Protein 4Q3N (pdb70)

CATH classification: 3.40.50.720 (+1 more: 3.90.110.10)

Secondary structure (DSSP, 8-state):
----EEEEE--SHHHHHHHHHHHHHT--SEEEEE-SSHHHHHHHHHHHHTTGGGSSS--EEEE--GGGGTT-SEEEE----PPPTT--HHHHHHHHHHHHHHHHHHHHHTT--SEEEE-SSSHHHHHHHHHHHHT--GGGEEE-TTHHHHHHHHHHHHHHHTS-GGGEE--EEB-SSTT-EE-GGG-EETTEEHHHHHHH-TT--HHHHHHHHHHHHHHHHHHHHHHSS--HHHHHHHHHHHHHHHTT--EEEEEEEE-TTSSSS-SS-EEEEEEEEETTEEEEE------HHHHHHHHHHHHHHHHHHHHTT-

Nearest PDB structures (foldseek):
  4q3n-assembly1_A  TM=1.003E+00  e=1.554E-68  unidentified
  3wsw-assembly1_D  TM=9.799E-01  e=8.993E-43  Enterococcus mundtii
  4lmr-assembly1_A  TM=9.742E-01  e=2.201E-42  Bacillus cereus ATCC 14579
  3pqf-assembly1_A  TM=9.674E-01  e=7.708E-42  Bacillus subtilis
  1ldn-assembly2_E  TM=9.587E-01  e=1.319E-41  Geobacillus stearothermophilus

Foldseek 3Di:
DFAFEEEEEACDQQSLLLVLVCQQVVLGAEYEYEYPPQVVSQVSQVVSVVCNVVHDDHHHYGYDFLLVLQRGQEYEYADADDDDVPDDPLRRLLRRLVVLLVSLVSNVVNNHDHAYEYAYPVFFLNQLSSVVSNVHDQLRTWYLFCLLLQLLLLVLVCVQVVADSVQKAWTWWFGPAQLIDTQQVPTARNPHRVVVVQVPDPSDHPVVRVVSRVCSRCVQVVVCVPPVGDHNSVSVSVSVLSNQQNVQPQDWGFTFGQQQPLQVADRGTTITFIFGHGNRGTPGTDRDDGDPVVSVSNNVRSVVSVVSCVSSVD

Solvent-accessible surface area: 15048 Å² total; per-residue (Å²): 217,148,63,34,20,0,0,0,6,11,1,41,139,44,0,18,16,0,0,135,19,0,7,86,98,14,19,0,69,64,1,5,0,7,36,181,72,83,195,84,0,68,32,38,6,114,106,9,54,141,34,34,98,191,30,97,93,149,13,53,15,101,16,7,67,62,147,14,0,138,89,5,13,0,0,0,0,25,20,43,48,134,97,129,183,77,21,81,196,66,100,32,25,93,55,5,5,100,49,0,71,74,10,0,96,54,0,49,93,21,48,5,107,5,3,0,0,0,11,8,89,44,1,3,0,0,0,2,0,0,35,87,26,9,73,23,110,49,26,59,0,0,0,2,2,0,12,16,5,7,52,29,0,64,120,25,0,7,97,59,4,142,63,71,39,182,70,1,77,3,47,0,0,0,28,47,33,111,16,7,1,7,0,52,59,50,6,41,18,34,100,83,72,9,62,65,5,34,126,74,51,149,80,2,44,154,128,32,15,96,86,0,40,91,84,3,92,68,17,37,150,63,58,81,67,189,74,188,38,32,32,147,31,18,0,120,13,0,2,75,0,0,15,0,7,33,92,50,63,85,119,79,24,5,0,0,5,6,0,78,44,54,2,109,7,72,68,68,0,1,0,0,0,0,0,13,0,13,79,77,0,20,119,92,20,32,110,24,185,28,71,156,135,5,42,68,52,0,50,76,0,0,83,67,3,33,122,38,1,78,62,8,97,69

Structure (mmCIF, N/CA/C/O backbone):
data_4Q3N
#
_entry.id   4Q3N
#
_cell.length_a   92.818
_cell.length_b   92.818
_cell.length_c   203.804
_cell.angle_alpha   90.00
_cell.angle_beta   90.00
_cell.angle_gamma   90.00
#
_symmetry.space_group_name_H-M   'I 41 2 2'
#
loop_
_entity.id
_entity.type
_entity.pdbx_description
1 polymer MGS-M5
2 non-polymer 'SODIUM ION'
3 non-polymer 'CHLORIDE ION'
4 non-polymer 'ACETATE ION'
5 non-polymer 'TRIETHYLENE GLYCOL'
6 non-polymer GLYCEROL
7 non-polymer 2-AMINO-2-HYDROXYMETHYL-PROPANE-1,3-DIOL
8 water water
#
loop_
_atom_site.group_PDB
_atom_site.id
_atom_site.type_symbol
_atom_site.label_atom_id
_atom_site.label_alt_id
_atom_site.label_comp_id
_atom_site.label_asym_id
_atom_site.label_entity_id
_atom_site.label_seq_id
_atom_site.pdbx_PDB_ins_code
_atom_site.Cartn_x
_atom_site.Cartn_y
_atom_site.Cartn_z
_atom_site.occupancy
_atom_site.B_iso_or_equiv
_atom_site.auth_seq_id
_atom_site.auth_comp_id
_atom_site.auth_asym_id
_atom_site.auth_atom_id
_atom_site.pdbx_PDB_model_num
ATOM 1 N N . MET A 1 1 ? -14.055 27.177 -54.052 1.00 71.16 1 MET A N 1
ATOM 2 C CA . MET A 1 1 ? -14.642 27.960 -52.959 1.00 68.17 1 MET A CA 1
ATOM 3 C C . MET A 1 1 ? -13.577 28.394 -51.964 1.00 62.08 1 MET A C 1
ATOM 4 O O . MET A 1 1 ? -12.592 27.698 -51.720 1.00 61.03 1 MET A O 1
ATOM 9 N N . ARG A 1 2 ? -13.770 29.575 -51.410 1.00 56.74 2 ARG A N 1
ATOM 10 C CA . ARG A 1 2 ? -12.759 30.168 -50.599 1.00 52.29 2 ARG A CA 1
ATOM 11 C C . ARG A 1 2 ? -13.464 30.751 -49.365 1.00 50.32 2 ARG A C 1
ATOM 12 O O . ARG A 1 2 ? -14.679 30.997 -49.356 1.00 51.54 2 ARG A O 1
ATOM 20 N N . ASN A 1 3 ? -12.710 30.882 -48.303 1.00 47.44 3 ASN A N 1
ATOM 21 C CA . ASN A 1 3 ? -13.262 31.366 -47.065 1.00 45.27 3 ASN A CA 1
ATOM 22 C C . ASN A 1 3 ? -12.533 32.664 -46.840 1.00 40.94 3 ASN A C 1
ATOM 23 O O . ASN A 1 3 ? -11.449 32.811 -47.412 1.00 42.20 3 ASN A O 1
ATOM 28 N N . SER A 1 4 ? -13.097 33.642 -46.112 1.00 36.44 4 SER A N 1
ATOM 29 C CA . SER A 1 4 ? -12.241 34.756 -45.668 1.00 30.26 4 SER A CA 1
ATOM 30 C C . SER A 1 4 ? -12.606 35.244 -44.264 1.00 27.81 4 SER A C 1
ATOM 31 O O . SER A 1 4 ? -12.733 36.426 -44.021 1.00 24.74 4 SER A O 1
ATOM 34 N N . LYS A 1 5 ? -12.674 34.298 -43.329 1.00 25.47 5 LYS A N 1
ATOM 35 C CA . LYS A 1 5 ? -13.012 34.617 -41.937 1.00 24.42 5 LYS A CA 1
ATOM 36 C C . LYS A 1 5 ? -12.089 33.943 -40.947 1.00 22.85 5 LYS A C 1
ATOM 37 O O . LYS A 1 5 ? -11.905 32.714 -40.997 1.00 23.78 5 LYS A O 1
ATOM 43 N N . VAL A 1 6 ? -11.547 34.739 -40.040 1.00 23.96 6 VAL A N 1
ATOM 44 C CA . VAL A 1 6 ? -10.680 34.231 -39.001 1.00 23.06 6 VAL A CA 1
ATOM 45 C C . VAL A 1 6 ? -11.291 34.554 -37.643 1.00 24.38 6 VAL A C 1
ATOM 46 O O . VAL A 1 6 ? -11.808 35.654 -37.441 1.00 25.67 6 VAL A O 1
ATOM 50 N N . VAL A 1 7 ? -11.250 33.588 -36.718 1.00 23.79 7 VAL A N 1
ATOM 51 C CA . VAL A 1 7 ? -11.641 33.862 -35.344 1.00 21.81 7 VAL A CA 1
ATOM 52 C C . VAL A 1 7 ? -10.359 33.839 -34.480 1.00 23.54 7 VAL A C 1
ATOM 53 O O . VAL A 1 7 ? -9.511 32.936 -34.630 1.00 25.25 7 VAL A O 1
ATOM 57 N N . VAL A 1 8 ? -10.191 34.855 -33.637 1.00 21.18 8 VAL A N 1
ATOM 58 C CA . VAL A 1 8 ? -9.081 34.916 -32.697 1.00 23.16 8 VAL A CA 1
ATOM 59 C C . VAL A 1 8 ? -9.589 34.599 -31.255 1.00 23.59 8 VAL A C 1
ATOM 60 O O . VAL A 1 8 ? -10.459 35.297 -30.734 1.00 25.15 8 VAL A O 1
ATOM 64 N N . VAL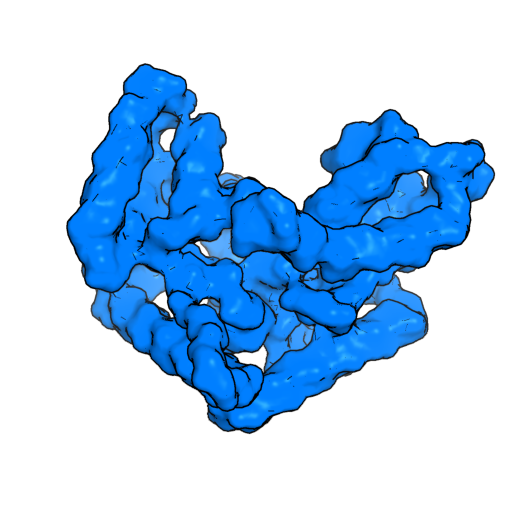 A 1 9 ? -9.071 33.549 -30.625 1.00 22.49 9 VAL A N 1
ATOM 65 C CA . VAL A 1 9 ? -9.531 33.216 -29.262 1.00 22.73 9 VAL A CA 1
ATOM 66 C C . VAL A 1 9 ? -8.445 33.697 -28.284 1.00 25.83 9 VAL A C 1
ATOM 67 O O . VAL A 1 9 ? -7.327 33.167 -28.277 1.00 26.15 9 VAL A O 1
ATOM 71 N N . GLY A 1 10 ? -8.788 34.682 -27.465 1.00 25.40 10 GLY A N 1
ATOM 72 C CA . GLY A 1 10 ? -7.890 35.217 -26.430 1.00 26.97 10 GLY A CA 1
ATOM 73 C C . GLY A 1 10 ? -7.441 36.555 -26.955 1.00 27.86 10 GLY A C 1
ATOM 74 O O . GLY A 1 10 ? -6.762 36.620 -27.982 1.00 27.88 10 GLY A O 1
ATOM 75 N N . THR A 1 11 ? -7.837 37.645 -26.320 1.00 27.63 11 THR A N 1
ATOM 76 C CA . THR A 1 11 ? -7.414 38.926 -26.885 1.00 27.18 11 THR A CA 1
ATOM 77 C C . THR A 1 11 ? -6.310 39.573 -26.000 1.00 26.95 11 THR A C 1
ATOM 78 O O . THR A 1 11 ? -6.411 40.724 -25.632 1.00 29.11 11 THR A O 1
ATOM 82 N N . GLY A 1 12 ? -5.265 38.835 -25.656 1.00 26.57 12 GLY A N 1
ATOM 83 C CA . GLY A 1 12 ? -4.116 39.431 -24.975 1.00 26.74 12 GLY A CA 1
ATOM 84 C C . GLY A 1 12 ? -3.214 40.038 -26.080 1.00 26.12 12 GLY A C 1
ATOM 85 O O . GLY A 1 12 ? -3.636 40.113 -27.227 1.00 26.12 12 GLY A O 1
ATOM 86 N N . PHE A 1 13 ? -1.975 40.434 -25.758 1.00 26.64 13 PHE A N 1
ATOM 87 C CA . PHE A 1 13 ? -1.201 41.125 -26.771 1.00 26.46 13 PHE A CA 1
ATOM 88 C C . PHE A 1 13 ? -0.804 40.227 -27.935 1.00 24.78 13 PHE A C 1
ATOM 89 O O . PHE A 1 13 ? -0.632 40.724 -29.026 1.00 22.84 13 PHE A O 1
ATOM 97 N N . VAL A 1 14 ? -0.670 38.922 -27.737 1.00 23.93 14 VAL A N 1
ATOM 98 C CA . VAL A 1 14 ? -0.389 38.068 -28.924 1.00 23.48 14 VAL A CA 1
ATOM 99 C C . VAL A 1 14 ? -1.572 38.055 -29.903 1.00 22.71 14 VAL A C 1
ATOM 100 O O . VAL A 1 14 ? -1.418 38.360 -31.094 1.00 23.65 14 VAL A O 1
AT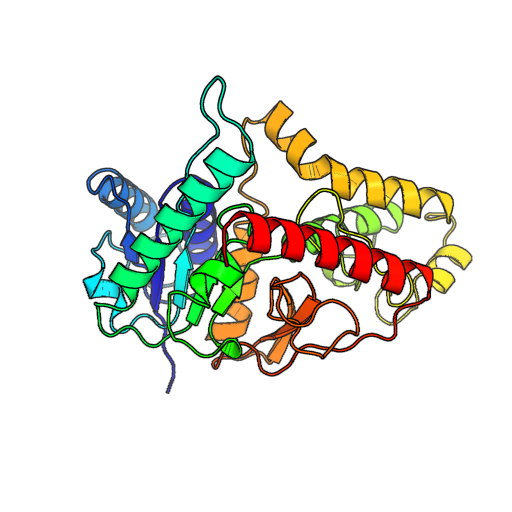OM 104 N N . GLY A 1 15 ? -2.766 37.779 -29.402 1.00 23.06 15 GLY A N 1
ATOM 105 C CA . GLY A 1 15 ? -3.922 37.699 -30.296 1.00 20.92 15 GLY A CA 1
ATOM 106 C C . GLY A 1 15 ? -4.190 39.052 -30.954 1.00 21.50 15 GLY A C 1
ATOM 107 O O . GLY A 1 15 ? -4.564 39.122 -32.147 1.00 20.84 15 GLY A O 1
ATOM 108 N N . MET A 1 16 ? -4.012 40.134 -30.196 1.00 22.14 16 MET A N 1
ATOM 109 C CA . MET A 1 16 ? -4.410 41.434 -30.729 1.00 21.23 16 MET A CA 1
ATOM 110 C C . MET A 1 16 ? -3.307 42.022 -31.660 1.00 20.14 16 MET A C 1
ATOM 111 O O . MET A 1 16 ? -3.626 42.757 -32.565 1.00 20.77 16 MET A O 1
ATOM 116 N N . SER A 1 17 ? -2.045 41.725 -31.405 1.00 19.86 17 SER A N 1
ATOM 117 C CA . SER A 1 17 ? -0.985 42.148 -32.322 1.00 20.52 17 SER A CA 1
ATOM 118 C C . SER A 1 17 ? -1.196 41.432 -33.660 1.00 21.06 17 SER A C 1
ATOM 119 O O . SER A 1 17 ? -1.121 42.021 -34.736 1.00 21.36 17 SER A O 1
ATOM 122 N N . TYR A 1 18 ? -1.554 40.164 -33.575 1.00 20.96 18 TYR A N 1
ATOM 123 C CA . TYR A 1 18 ? -1.925 39.406 -34.764 1.00 20.15 18 TYR A CA 1
ATOM 124 C C . TYR A 1 18 ? -3.117 40.063 -35.504 1.00 20.89 18 TYR A C 1
ATOM 125 O O . TYR A 1 18 ? -3.044 40.346 -36.729 1.00 19.94 18 TYR A O 1
ATOM 134 N N . ALA A 1 19 ? -4.199 40.337 -34.784 1.00 20.75 19 ALA A N 1
ATOM 135 C CA . ALA A 1 19 ? -5.356 40.964 -35.395 1.00 21.44 19 ALA A CA 1
ATOM 136 C C . ALA A 1 19 ? -4.990 42.340 -36.015 1.00 20.80 19 ALA A C 1
ATOM 137 O O . ALA A 1 19 ? -5.369 42.615 -37.161 1.00 23.09 19 ALA A O 1
ATOM 139 N N . TYR A 1 20 ? -4.226 43.155 -35.283 1.00 20.89 20 TYR A N 1
ATOM 140 C CA . TYR A 1 20 ? -3.922 44.490 -35.792 1.00 19.82 20 TYR A CA 1
ATOM 141 C C . TYR A 1 20 ? -3.056 44.376 -37.035 1.00 20.75 20 TYR A C 1
ATOM 142 O O . TYR A 1 20 ? -3.186 45.176 -37.964 1.00 21.08 20 TYR A O 1
ATOM 151 N N . ALA A 1 21 ? -2.101 43.456 -37.005 1.00 20.96 21 ALA A N 1
ATOM 152 C CA . ALA A 1 21 ? -1.231 43.273 -38.174 1.00 20.47 21 ALA A CA 1
ATOM 153 C C . ALA A 1 21 ? -2.064 42.866 -39.392 1.00 20.89 21 ALA A C 1
ATOM 154 O O . ALA A 1 21 ? -1.826 43.372 -40.520 1.00 21.42 21 ALA A O 1
ATOM 156 N N . MET A 1 22 ? -3.054 41.984 -39.184 1.00 20.95 22 MET A N 1
ATOM 157 C CA . MET A 1 22 ? -3.973 41.600 -40.284 1.00 22.56 22 MET A CA 1
ATOM 158 C C . MET A 1 22 ? -4.767 42.766 -40.826 1.00 22.94 22 MET A C 1
ATOM 159 O O . MET A 1 22 ? -4.954 42.869 -42.046 1.00 24.74 22 MET A O 1
ATOM 164 N N . VAL A 1 23 ? -5.257 43.618 -39.925 1.00 20.55 23 VAL A N 1
ATOM 165 C CA . VAL A 1 23 ? -5.969 44.825 -40.345 1.00 21.19 23 VAL A CA 1
ATOM 166 C C . VAL A 1 23 ? -5.056 45.729 -41.185 1.00 20.29 23 VAL A C 1
ATOM 167 O O . VAL A 1 23 ? -5.475 46.274 -42.219 1.00 21.81 23 VAL A O 1
ATOM 171 N N . ASN A 1 24 ? -3.819 45.925 -40.755 1.00 18.17 24 ASN A N 1
ATOM 172 C CA . ASN A 1 24 ? -2.929 46.785 -41.518 1.00 18.91 24 ASN A CA 1
ATOM 173 C C . ASN A 1 24 ? -2.438 46.170 -42.840 1.00 20.26 24 ASN A C 1
ATOM 174 O O . ASN A 1 24 ? -2.070 46.898 -43.727 1.00 21.25 24 ASN A O 1
ATOM 179 N N . GLN A 1 25 ? -2.360 44.835 -42.900 1.00 19.89 25 GLN A N 1
ATOM 180 C CA . GLN A 1 25 ? -1.982 44.154 -44.131 1.00 23.21 25 GLN A CA 1
ATOM 181 C C . GLN A 1 25 ? -3.211 43.844 -44.994 1.00 24.14 25 GLN A C 1
ATOM 182 O O . GLN A 1 25 ? -3.040 43.415 -46.113 1.00 24.83 25 GLN A O 1
ATOM 188 N N . GLY A 1 26 ? -4.427 44.015 -44.479 1.00 21.76 26 GLY A N 1
ATOM 189 C CA . GLY A 1 26 ? -5.617 43.558 -45.232 1.00 22.56 26 GLY A CA 1
ATOM 190 C C . GLY A 1 26 ? -5.616 42.061 -45.562 1.00 22.75 26 GLY A C 1
ATOM 191 O O . GLY A 1 26 ? -5.973 41.639 -46.662 1.00 21.19 26 GLY A O 1
ATOM 192 N N . THR A 1 27 ? -5.213 41.219 -44.614 1.00 20.38 27 THR A N 1
ATOM 193 C CA . THR A 1 27 ? -5.080 39.767 -44.855 1.00 21.22 27 THR A CA 1
ATOM 194 C C . THR A 1 27 ? -6.360 39.041 -45.183 1.00 21.50 27 THR A C 1
ATOM 195 O O . THR A 1 27 ? -6.414 38.214 -46.117 1.00 22.25 27 THR A O 1
ATOM 199 N N . VAL A 1 28 ? -7.412 39.369 -44.437 1.00 20.80 28 VAL A N 1
ATOM 200 C CA . VAL A 1 28 ? -8.706 38.721 -44.712 1.00 21.93 28 VAL A CA 1
ATOM 201 C C . VAL A 1 28 ? -9.792 39.776 -44.606 1.00 21.74 28 VAL A C 1
ATOM 202 O O . VAL A 1 28 ? -9.529 40.856 -44.094 1.00 23.28 28 VAL A O 1
ATOM 206 N N . GLU A 1 29 ? -10.999 39.422 -45.047 1.00 22.36 29 GLU A N 1
ATOM 207 C CA . GLU A 1 29 ? -12.164 40.277 -44.940 1.00 23.41 29 GLU A CA 1
ATOM 208 C C . GLU A 1 29 ? -12.763 40.339 -43.500 1.00 26.33 29 GLU A C 1
ATOM 209 O O . GLU A 1 29 ? -13.159 41.409 -43.031 1.00 25.39 29 GLU A O 1
ATOM 215 N N . GLU A 1 30 ? -12.895 39.177 -42.837 1.00 25.54 30 GLU A N 1
ATOM 216 C CA . GLU A 1 30 ? -13.728 39.104 -41.610 1.00 27.58 30 GLU A CA 1
ATOM 217 C C . GLU A 1 30 ? -12.948 38.588 -40.420 1.00 25.33 30 GLU A C 1
ATOM 218 O O . GLU A 1 30 ? -12.296 37.556 -40.519 1.00 23.70 30 GLU A O 1
ATOM 224 N N . LEU A 1 31 ? -13.080 39.271 -39.290 1.00 23.22 31 LEU A N 1
ATOM 225 C CA A LEU A 1 31 ? -12.351 38.944 -38.079 0.50 22.03 31 LEU A CA 1
ATOM 226 C CA B LEU A 1 31 ? -12.362 38.925 -38.051 0.50 22.03 31 LEU A CA 1
ATOM 227 C C . LEU A 1 31 ? -13.346 38.877 -36.919 1.00 22.90 31 LEU A C 1
ATOM 228 O O . LEU A 1 31 ? -14.172 39.788 -36.789 1.00 23.55 31 LEU A O 1
ATOM 237 N N . VAL A 1 32 ? -13.271 37.833 -36.096 1.00 22.44 32 VAL A N 1
ATOM 238 C CA . VAL A 1 32 ? -14.129 37.768 -34.910 1.00 23.59 32 VAL A CA 1
ATOM 239 C C . VAL A 1 32 ? -13.210 37.558 -33.713 1.00 24.40 32 VAL A C 1
ATOM 240 O O . VAL A 1 32 ? -12.324 36.701 -33.759 1.00 23.43 32 VAL A O 1
ATOM 244 N N . LEU A 1 33 ? -13.399 38.363 -32.672 1.00 22.33 33 LEU A N 1
ATOM 245 C CA . LEU A 1 33 ? -12.568 38.311 -31.481 1.00 22.43 33 LEU A CA 1
ATOM 246 C C . LEU A 1 33 ? -13.346 37.656 -30.343 1.00 24.78 33 LEU A C 1
ATOM 247 O O . LEU A 1 33 ? -14.486 38.077 -30.037 1.00 24.26 33 LEU A O 1
ATOM 252 N N . LEU A 1 34 ? -12.754 36.631 -29.734 1.00 25.08 34 LEU A N 1
ATOM 253 C CA . LEU A 1 34 ? -13.373 35.935 -28.594 1.00 27.04 34 LEU A CA 1
ATOM 254 C C . LEU A 1 34 ? -12.497 36.076 -27.364 1.00 28.28 34 LEU A C 1
ATOM 255 O O . LEU A 1 34 ? -11.286 35.914 -27.444 1.00 27.26 34 LEU A O 1
ATOM 260 N N . ASP A 1 35 ? -13.099 36.337 -26.226 1.00 27.65 35 ASP A N 1
ATOM 261 C CA . ASP A 1 35 ? -12.333 36.378 -24.998 1.00 29.64 35 ASP A CA 1
ATOM 262 C C . ASP A 1 35 ? -13.263 36.028 -23.869 1.00 30.40 35 ASP A C 1
ATOM 263 O O . ASP A 1 35 ? -14.443 36.361 -23.922 1.00 29.20 35 ASP A O 1
ATOM 268 N N . ILE A 1 36 ? -12.754 35.369 -22.842 1.00 33.47 36 ILE A N 1
ATOM 269 C CA . ILE A 1 36 ? -13.609 35.076 -21.686 1.00 37.59 36 ILE A CA 1
ATOM 270 C C . ILE A 1 36 ? -14.116 36.394 -21.087 1.00 36.72 36 ILE A C 1
ATOM 271 O O . ILE A 1 36 ? -15.173 36.451 -20.484 1.00 36.21 36 ILE A O 1
ATOM 276 N N . ASP A 1 37 ? -13.388 37.483 -21.280 1.00 35.67 37 ASP A N 1
ATOM 277 C CA . ASP A 1 37 ? -13.854 38.798 -20.799 1.00 36.63 37 ASP A CA 1
ATOM 278 C C . ASP A 1 37 ? -14.533 39.444 -22.012 1.00 35.38 37 ASP A C 1
ATOM 279 O O . ASP A 1 37 ? -13.855 40.003 -22.893 1.00 30.22 37 ASP A O 1
ATOM 284 N N . LYS A 1 38 ? -15.857 39.332 -22.097 1.00 37.50 38 LYS A N 1
ATOM 285 C CA . LYS A 1 38 ? -16.551 39.769 -23.319 1.00 37.71 38 LYS A CA 1
ATOM 286 C C . LYS A 1 38 ? -16.409 41.280 -23.548 1.00 36.43 38 LYS A C 1
ATOM 287 O O . LYS A 1 38 ? -16.256 41.695 -24.675 1.00 33.85 38 LYS A O 1
ATOM 293 N N . ARG A 1 39 ? -16.489 42.066 -22.471 1.00 38.07 39 ARG A N 1
ATOM 294 C CA A ARG A 1 39 ? -16.348 43.518 -22.546 0.50 39.20 39 ARG A CA 1
ATOM 295 C CA B ARG A 1 39 ? -16.357 43.515 -22.566 0.50 38.79 39 ARG A CA 1
ATOM 296 C C . ARG A 1 39 ? -14.999 43.910 -23.134 1.00 35.46 39 ARG A C 1
ATOM 297 O O . ARG A 1 39 ? -14.896 44.871 -23.908 1.00 33.18 39 ARG A O 1
ATOM 312 N N . LYS A 1 40 ? -13.960 43.183 -22.733 1.00 32.87 40 LYS A N 1
ATOM 313 C CA . LYS A 1 40 ? -12.626 43.438 -23.248 1.00 31.97 40 LYS A CA 1
ATOM 314 C C . LYS A 1 40 ? -12.590 43.167 -24.773 1.00 29.66 40 LYS A C 1
ATOM 315 O O . LYS A 1 40 ? -12.099 43.999 -25.564 1.00 28.38 40 LYS A O 1
ATOM 321 N N . ALA A 1 41 ? -13.124 42.028 -25.207 1.00 28.16 41 ALA A N 1
ATOM 322 C CA . ALA A 1 41 ? -13.135 41.743 -26.636 1.00 26.99 41 ALA A CA 1
ATOM 323 C C . ALA A 1 41 ? -13.904 42.814 -27.422 1.00 26.44 41 ALA A C 1
ATOM 324 O O . A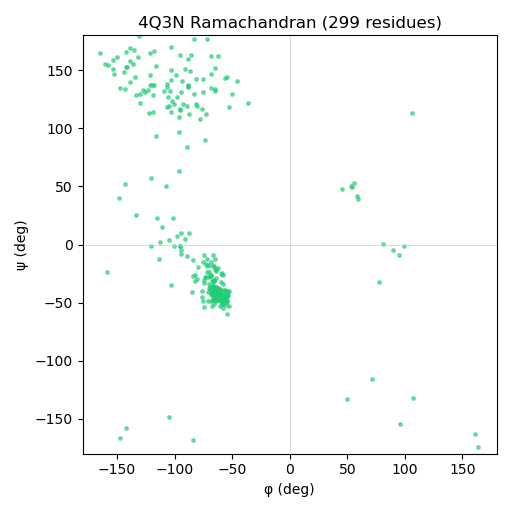LA A 1 41 ? -13.521 43.170 -28.544 1.00 25.36 41 ALA A O 1
ATOM 326 N N . GLU A 1 42 ? -15.021 43.269 -26.867 1.00 26.17 42 GLU A N 1
ATOM 327 C CA . GLU A 1 42 ? -15.785 44.351 -27.475 1.00 27.08 42 GLU A CA 1
ATOM 328 C C . GLU A 1 42 ? -14.974 45.647 -27.595 1.00 26.29 42 GLU A C 1
ATOM 329 O O . GLU A 1 42 ? -15.076 46.345 -28.608 1.00 25.95 42 GLU A O 1
ATOM 335 N N . GLY A 1 43 ? -14.211 45.985 -26.553 1.00 24.21 43 GLY A N 1
ATOM 336 C CA . GLY A 1 43 ? -13.336 47.161 -26.599 1.00 24.11 43 GLY A CA 1
ATOM 337 C C . GLY A 1 43 ? -12.266 47.022 -27.653 1.00 23.87 43 GLY A C 1
ATOM 338 O O . GLY A 1 43 ? -11.937 47.991 -28.361 1.00 22.66 43 GLY A O 1
ATOM 339 N N . GLU A 1 44 ? -11.719 45.817 -27.789 1.00 23.60 44 GLU A N 1
ATOM 340 C CA . GLU A 1 44 ? -10.668 45.583 -28.774 1.00 22.13 44 GLU A CA 1
ATOM 341 C C . GLU A 1 44 ? -11.261 45.699 -30.175 1.00 24.55 44 GLU A C 1
ATOM 342 O O . GLU A 1 44 ? -10.644 46.243 -31.071 1.00 23.02 44 GLU A O 1
ATOM 348 N N . ALA A 1 45 ? -12.457 45.165 -30.368 1.00 23.05 45 ALA A N 1
ATOM 349 C CA . ALA A 1 45 ? -13.103 45.312 -31.706 1.00 22.42 45 ALA A CA 1
ATOM 350 C C . ALA A 1 45 ? -13.368 46.798 -32.026 1.00 23.09 45 ALA A C 1
ATOM 351 O O . ALA A 1 45 ? -13.143 47.228 -33.153 1.00 23.08 45 ALA A O 1
ATOM 353 N N . MET A 1 46 ? -13.847 47.582 -31.047 1.00 23.20 46 MET A N 1
ATOM 354 C CA . MET A 1 46 ? -14.012 49.036 -31.283 1.00 24.48 46 MET A CA 1
ATOM 355 C C . MET A 1 46 ? -12.688 49.640 -31.745 1.00 24.41 46 MET A C 1
ATOM 356 O O . MET A 1 46 ? -12.626 50.342 -32.768 1.00 24.38 46 MET A O 1
ATOM 361 N N . ASP A 1 47 ? -11.618 49.344 -31.019 1.00 23.11 47 ASP A N 1
ATOM 362 C CA . ASP A 1 47 ? -10.340 50.034 -31.236 1.00 22.72 47 ASP A CA 1
ATOM 363 C C . ASP A 1 47 ? -9.808 49.666 -32.633 1.00 22.98 47 ASP A C 1
ATOM 364 O O . ASP A 1 47 ? -9.256 50.527 -33.335 1.00 22.66 47 ASP A O 1
ATOM 369 N N . LEU A 1 48 ? -9.978 48.398 -33.030 1.00 22.05 48 LEU A N 1
ATOM 370 C CA . LEU A 1 48 ? -9.575 47.995 -34.404 1.00 21.55 48 LEU A CA 1
ATOM 371 C C . LEU A 1 48 ? -10.459 48.671 -35.433 1.00 22.39 48 LEU A C 1
ATOM 372 O O . LEU A 1 48 ? -9.944 49.192 -36.408 1.00 22.98 48 LEU A O 1
ATOM 377 N N . ASN A 1 49 ? -11.791 48.636 -35.225 1.00 21.44 49 ASN A N 1
ATOM 378 C CA . ASN A 1 49 ? -12.721 49.215 -36.212 1.00 22.65 49 ASN A CA 1
ATOM 379 C C . ASN A 1 49 ? -12.480 50.679 -36.483 1.00 23.07 49 ASN A C 1
ATOM 380 O O . ASN A 1 49 ? -12.630 51.142 -37.610 1.00 22.69 49 ASN A O 1
ATOM 385 N N . HIS A 1 50 ? -12.062 51.404 -35.454 1.00 21.82 50 HIS A N 1
ATOM 386 C CA . HIS A 1 50 ? -11.864 52.834 -35.593 1.00 24.01 50 HIS A CA 1
ATOM 387 C C . HIS A 1 50 ? -10.686 53.198 -36.495 1.00 25.34 50 HIS A C 1
ATOM 388 O O . HIS A 1 50 ? -10.544 54.344 -36.878 1.00 29.40 50 HIS A O 1
ATOM 395 N N . GLY A 1 51 ? -9.813 52.264 -36.790 1.00 23.88 51 GLY A N 1
ATOM 396 C CA . GLY A 1 51 ? -8.708 52.579 -37.704 1.00 24.74 51 GLY A CA 1
ATOM 397 C C . GLY A 1 51 ? -9.043 52.205 -39.168 1.00 26.46 51 GLY A C 1
ATOM 398 O O . GLY A 1 51 ? -8.310 52.575 -40.102 1.00 24.42 51 GLY A O 1
ATOM 399 N N . LEU A 1 52 ? -10.169 51.517 -39.390 1.00 27.19 52 LEU A N 1
ATOM 400 C CA . LEU A 1 52 ? -10.459 50.974 -40.738 1.00 27.54 52 LEU A CA 1
ATOM 401 C C . LEU A 1 52 ? -10.673 52.020 -41.778 1.00 31.11 52 LEU A C 1
ATOM 402 O O . LEU A 1 52 ? -10.411 51.759 -42.952 1.00 30.29 52 LEU A O 1
ATOM 407 N N . ALA A 1 53 ? -11.189 53.198 -41.408 1.00 29.49 53 ALA A N 1
ATOM 408 C CA . ALA A 1 53 ? -11.407 54.171 -42.465 1.00 29.52 53 ALA A CA 1
ATOM 409 C C . ALA A 1 53 ? -10.058 54.569 -43.059 1.00 29.30 53 ALA A C 1
ATOM 410 O O . ALA A 1 53 ? -10.014 55.211 -44.110 1.00 30.66 53 ALA A O 1
ATOM 412 N N . PHE A 1 54 ? -8.963 54.201 -42.380 1.00 28.53 54 PHE A N 1
ATOM 413 C CA . PHE A 1 54 ? -7.604 54.524 -42.867 1.00 28.73 54 PHE A CA 1
ATOM 414 C C . PHE A 1 54 ? -6.866 53.289 -43.309 1.00 27.18 54 PHE A C 1
ATOM 415 O O . PHE A 1 54 ? -5.651 53.333 -43.450 1.00 27.38 54 PHE A O 1
ATOM 423 N N . GLY A 1 55 ? -7.577 52.184 -43.496 1.00 22.75 55 GLY A N 1
ATOM 424 C CA . GLY A 1 55 ? -6.899 50.908 -43.637 1.00 21.20 55 GLY A CA 1
ATOM 425 C C . GLY A 1 55 ? -6.924 50.560 -45.135 1.00 22.90 55 GLY A C 1
ATOM 426 O O . GLY A 1 55 ? -7.659 51.183 -45.885 1.00 22.07 55 GLY A O 1
ATOM 427 N N . PRO A 1 56 ? -6.186 49.528 -45.544 1.00 22.82 56 PRO A N 1
ATOM 428 C CA . PRO A 1 56 ? -6.114 49.204 -46.990 1.00 23.95 56 PRO A CA 1
ATOM 429 C C . PRO A 1 56 ? -7.273 48.355 -47.478 1.00 23.31 56 PRO A C 1
ATOM 430 O O . PRO A 1 56 ? -7.462 48.241 -48.677 1.00 24.01 56 PRO A O 1
ATOM 434 N N . ARG A 1 57 ? -8.042 47.773 -46.580 1.00 23.11 57 ARG A N 1
ATOM 435 C CA . ARG A 1 57 ? -9.074 46.820 -46.978 1.00 24.85 57 ARG A CA 1
ATOM 436 C C . ARG A 1 57 ? -10.369 46.983 -46.213 1.00 24.26 57 ARG A C 1
ATOM 437 O O . ARG A 1 57 ? -10.324 47.237 -45.009 1.00 22.06 57 ARG A O 1
ATOM 445 N N . LYS A 1 58 ? -11.509 46.843 -46.911 1.00 24.57 58 LYS A N 1
ATOM 446 C CA . LYS A 1 58 ? -12.802 46.826 -46.222 1.00 24.29 58 LYS A CA 1
ATOM 447 C C . LYS A 1 58 ? -12.799 45.566 -45.355 1.00 23.84 58 LYS A C 1
ATOM 448 O O . LYS A 1 58 ? -12.453 44.483 -45.840 1.00 22.91 58 LYS A O 1
ATOM 454 N N . MET A 1 59 ? -13.188 45.700 -44.078 1.00 22.26 59 MET A N 1
ATOM 455 C CA . MET A 1 59 ? -13.287 44.523 -43.220 1.00 22.46 59 MET A CA 1
ATOM 456 C C . MET A 1 59 ? -14.499 44.574 -42.356 1.00 25.71 59 MET A C 1
ATOM 457 O O . MET A 1 59 ? -15.034 45.641 -42.103 1.00 26.14 59 MET A O 1
ATOM 462 N N . SER A 1 60 ? -14.914 43.400 -41.896 1.00 25.59 60 SER A N 1
ATOM 463 C CA A SER A 1 60 ? -15.947 43.244 -40.880 0.50 27.02 60 SER A CA 1
ATOM 464 C CA B SER A 1 60 ? -15.931 43.290 -40.883 0.50 26.91 60 SER A CA 1
ATOM 465 C C . SER A 1 60 ? -15.272 42.727 -39.616 1.00 27.19 60 SER A C 1
ATOM 466 O O . SER A 1 60 ? -14.671 41.645 -39.627 1.00 26.65 60 SER A O 1
ATOM 471 N N . ILE A 1 61 ? -15.332 43.490 -38.532 1.00 25.79 61 ILE A N 1
ATOM 472 C CA . ILE A 1 61 ? -14.681 43.072 -37.283 1.00 23.59 61 ILE A CA 1
ATOM 473 C C . ILE A 1 61 ? -15.650 43.172 -36.105 1.00 25.41 61 ILE A C 1
ATOM 474 O O . ILE A 1 61 ? -16.310 44.204 -35.940 1.00 22.96 61 ILE A O 1
ATOM 479 N N . LYS A 1 62 ? -15.766 42.105 -35.315 1.00 23.83 62 LYS A N 1
ATOM 480 C CA . LYS A 1 62 ? -16.643 42.173 -34.144 1.00 25.14 62 LYS A CA 1
ATOM 481 C C . LYS A 1 62 ? -16.150 41.264 -33.014 1.00 25.76 62 LYS A C 1
ATOM 482 O O . LYS A 1 62 ? -15.354 40.346 -33.245 1.00 24.57 62 LYS A O 1
ATOM 488 N N . ALA A 1 63 ? -16.611 41.509 -31.778 1.00 26.66 63 ALA A N 1
ATOM 489 C CA . ALA A 1 63 ? -16.388 40.533 -30.709 1.00 26.83 63 ALA A CA 1
ATOM 490 C C . ALA A 1 63 ? -17.466 39.484 -30.886 1.00 30.14 63 ALA A C 1
ATOM 491 O O . ALA A 1 63 ? -18.586 39.845 -31.204 1.00 31.60 63 ALA A O 1
ATOM 493 N N . GLY A 1 64 ? -17.191 38.205 -30.666 1.00 28.81 64 GLY A N 1
ATOM 494 C CA . GLY A 1 64 ? -18.276 37.238 -30.833 1.00 29.94 64 GLY A CA 1
ATOM 495 C C . GLY A 1 64 ? -18.237 36.124 -29.812 1.00 32.86 64 GLY A C 1
ATOM 496 O O . GLY A 1 64 ? -17.619 36.292 -28.760 1.00 31.75 64 GLY A O 1
ATOM 497 N N . A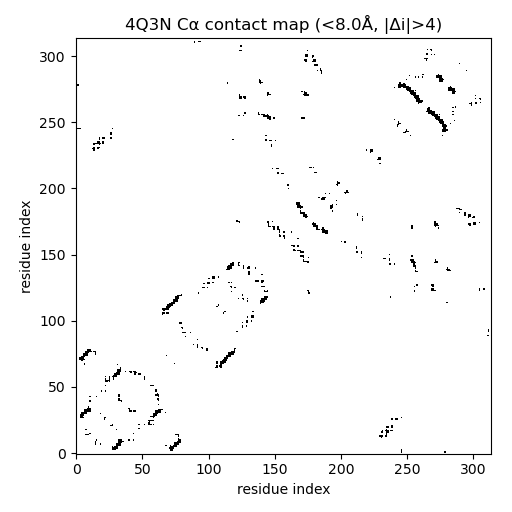SP A 1 65 ? -18.862 34.991 -30.145 1.00 34.12 65 ASP A N 1
ATOM 498 C CA . ASP A 1 65 ? -19.013 33.855 -29.238 1.00 41.10 65 ASP A CA 1
ATOM 499 C C . ASP A 1 65 ? -18.567 32.623 -30.011 1.00 35.98 65 ASP A C 1
ATOM 500 O O . ASP A 1 65 ? -18.281 32.720 -31.177 1.00 30.63 65 ASP A O 1
ATOM 505 N N . TYR A 1 66 ? -18.605 31.451 -29.397 1.00 34.29 66 TYR A N 1
ATOM 506 C CA . TYR A 1 66 ? -18.098 30.271 -30.070 1.00 34.67 66 TYR A CA 1
ATOM 507 C C . TYR A 1 66 ? -18.930 29.913 -31.298 1.00 34.92 66 TYR A C 1
ATOM 508 O O . TYR A 1 66 ? -18.389 29.394 -32.274 1.00 32.78 66 TYR A O 1
ATOM 517 N N . LYS A 1 67 ? -20.229 30.212 -31.263 1.00 35.66 67 LYS A N 1
ATOM 518 C CA . LYS A 1 67 ? -21.064 29.944 -32.427 1.00 39.94 67 LYS A CA 1
ATOM 519 C C . LYS A 1 67 ? -20.570 30.667 -33.684 1.00 36.92 67 LYS A C 1
ATOM 520 O O . LYS A 1 67 ? -20.816 30.200 -34.803 1.00 36.61 67 LYS A O 1
ATOM 526 N N . ASP A 1 68 ? -19.868 31.784 -33.534 1.00 33.44 68 ASP A N 1
ATOM 527 C CA . ASP A 1 68 ? -19.283 32.422 -34.731 1.00 34.20 68 ASP A CA 1
ATOM 528 C C . ASP A 1 68 ? -18.190 31.630 -35.423 1.00 32.49 68 ASP A C 1
ATOM 529 O O . ASP A 1 68 ? -17.773 32.002 -36.516 1.00 31.43 68 ASP A O 1
ATOM 534 N N . CYS A 1 69 ? -17.731 30.545 -34.807 1.00 30.18 69 CYS A N 1
ATOM 535 C CA . CYS A 1 69 ? -16.701 29.715 -35.406 1.00 30.32 69 CYS A CA 1
ATOM 536 C C . CYS A 1 69 ? -17.262 28.865 -36.527 1.00 31.71 69 CYS A C 1
ATOM 537 O O . CYS A 1 69 ? -16.503 28.286 -37.304 1.00 32.23 69 CYS A O 1
ATOM 540 N N . LYS A 1 70 ? -18.580 28.756 -36.594 1.00 30.65 70 LYS A N 1
ATOM 541 C CA . LYS A 1 70 ? -19.195 27.705 -37.408 1.00 31.15 70 LYS A CA 1
ATOM 542 C C . LYS A 1 70 ? -18.693 27.742 -38.856 1.00 34.49 70 LYS A C 1
ATOM 543 O O . LYS A 1 70 ? -18.355 26.709 -39.421 1.00 35.45 70 LYS A O 1
ATOM 549 N N . ASP A 1 71 ? -18.597 28.942 -39.429 1.00 33.55 71 ASP A N 1
ATOM 550 C CA . ASP A 1 71 ? -18.165 29.070 -40.821 1.00 37.63 71 ASP A CA 1
ATOM 551 C C . ASP A 1 71 ? -16.825 29.808 -40.918 1.00 33.59 71 ASP A C 1
ATOM 552 O O . ASP A 1 71 ? -16.547 30.431 -41.924 1.00 32.41 71 ASP A O 1
ATOM 557 N N . ALA A 1 72 ? -16.041 29.805 -39.848 1.00 29.12 72 ALA A N 1
ATOM 558 C CA . ALA A 1 72 ? -14.699 30.393 -39.888 1.00 27.15 72 ALA A CA 1
ATOM 559 C C . ALA A 1 72 ? -13.767 29.450 -40.653 1.00 27.37 72 ALA A C 1
ATOM 560 O O . ALA A 1 72 ? -13.899 28.238 -40.539 1.00 28.39 72 ALA A O 1
ATOM 562 N N . GLY A 1 73 ? -12.851 30.002 -41.449 1.00 27.43 73 GLY A N 1
ATOM 563 C CA . GLY A 1 73 ? -11.906 29.173 -42.180 1.00 26.79 73 GLY A CA 1
ATOM 564 C C . GLY A 1 73 ? -10.740 28.812 -41.245 1.00 25.23 73 GLY A C 1
ATOM 565 O O . GLY A 1 73 ? -10.094 27.777 -41.396 1.00 24.94 73 GLY A O 1
ATOM 566 N N . LEU A 1 74 ? -10.493 29.656 -40.260 1.00 22.99 74 LEU A N 1
ATOM 567 C CA . LEU A 1 74 ? -9.310 29.474 -39.387 1.00 22.47 74 LEU A CA 1
ATOM 568 C C . LEU A 1 74 ? -9.629 29.960 -37.986 1.00 22.61 74 LEU A C 1
ATOM 569 O O . LEU A 1 74 ? -10.208 31.034 -37.822 1.00 23.09 74 LEU A O 1
ATOM 574 N N . VAL A 1 75 ? -9.269 29.187 -36.966 1.00 22.08 75 VAL A N 1
ATOM 575 C CA . VAL A 1 75 ? -9.382 29.738 -35.599 1.00 21.40 75 VAL A CA 1
ATOM 576 C C . VAL A 1 75 ? -7.988 29.741 -35.033 1.00 23.11 75 VAL A C 1
ATOM 577 O O . VAL A 1 75 ? -7.297 28.700 -35.074 1.00 24.60 75 VAL A O 1
ATOM 581 N N . VAL A 1 76 ? -7.579 30.893 -34.515 1.00 21.23 76 VAL A N 1
ATOM 582 C CA . VAL A 1 76 ? -6.250 31.044 -33.944 1.00 21.07 76 VAL A CA 1
ATOM 583 C C . VAL A 1 76 ? -6.373 31.105 -32.434 1.00 23.68 76 VAL A C 1
ATOM 584 O O . VAL A 1 76 ? -7.022 32.003 -31.899 1.00 22.97 76 VAL A O 1
ATOM 588 N N . ILE A 1 77 ? -5.771 30.145 -31.750 1.00 24.68 77 ILE A N 1
ATOM 589 C CA . ILE A 1 77 ? -5.913 30.069 -30.289 1.00 25.87 77 ILE A CA 1
ATOM 590 C C . ILE A 1 77 ? -4.684 30.644 -29.585 1.00 26.75 77 ILE A C 1
ATOM 591 O O . ILE A 1 77 ? -3.562 30.176 -29.789 1.00 27.67 77 ILE A O 1
ATOM 596 N N . THR A 1 78 ? -4.908 31.661 -28.768 1.00 27.15 78 THR A N 1
ATOM 597 C CA . THR A 1 78 ? -3.808 32.316 -28.016 1.00 29.52 78 THR A CA 1
ATOM 598 C C . THR A 1 78 ? -4.072 32.220 -26.491 1.00 31.68 78 THR A C 1
ATOM 599 O O . THR A 1 78 ? -3.275 32.666 -25.698 1.00 33.04 78 THR A O 1
ATOM 603 N N . ALA A 1 79 ? -5.193 31.616 -26.097 1.00 32.25 79 ALA A N 1
ATOM 604 C CA . ALA A 1 79 ? -5.578 31.524 -24.682 1.00 33.81 79 ALA A CA 1
ATOM 605 C C . ALA A 1 79 ? -4.638 30.699 -23.847 1.00 35.99 79 ALA A C 1
ATOM 606 O O . ALA A 1 79 ? -4.058 29.717 -24.328 1.00 36.09 79 ALA A O 1
ATOM 608 N N . GLY A 1 80 ? -4.567 31.027 -22.557 1.00 39.31 80 GLY A N 1
ATOM 609 C CA . GLY A 1 80 ? -3.774 30.247 -21.629 1.00 42.44 80 GLY A CA 1
ATOM 610 C C . GLY A 1 80 ? -3.514 31.026 -20.350 1.00 47.00 80 GLY A C 1
ATOM 611 O O . GLY A 1 80 ? -4.035 32.140 -20.166 1.00 48.44 80 GLY A O 1
ATOM 612 N N . VAL A 1 81 ? -2.689 30.449 -19.478 1.00 48.47 81 VAL A N 1
ATOM 613 C CA . VAL A 1 81 ? -2.458 31.023 -18.165 1.00 49.68 81 VAL A CA 1
ATOM 614 C C . VAL A 1 81 ? -0.982 31.122 -17.820 1.00 51.56 81 VAL A C 1
ATOM 615 O O . VAL A 1 81 ? -0.145 30.422 -18.391 1.00 50.11 81 VAL A O 1
ATOM 619 N N . ASN A 1 82 ? -0.673 31.959 -16.833 1.00 55.76 82 ASN A N 1
ATOM 620 C CA . ASN A 1 82 ? 0.699 32.094 -16.376 1.00 60.71 82 ASN A CA 1
ATOM 621 C C . ASN A 1 82 ? 0.938 31.357 -15.077 1.00 60.50 82 ASN A C 1
ATOM 622 O O . ASN A 1 82 ? 0.038 31.204 -14.256 1.00 59.78 82 ASN A O 1
ATOM 627 N N . GLN A 1 83 ? 2.165 30.892 -14.905 1.00 61.20 83 GLN A N 1
ATOM 628 C CA . GLN A 1 83 ? 2.585 30.221 -13.688 1.00 65.19 83 GLN A CA 1
ATOM 629 C C . GLN A 1 83 ? 2.239 31.009 -12.415 1.00 66.30 83 GLN A C 1
ATOM 630 O O . GLN A 1 83 ? 2.510 32.195 -12.327 1.00 64.97 83 GLN A O 1
ATOM 636 N N . LYS A 1 84 ? 1.612 30.353 -11.451 1.00 69.60 84 LYS A N 1
ATOM 637 C CA . LYS A 1 84 ? 1.321 30.974 -10.161 1.00 73.85 84 LYS A CA 1
ATOM 638 C C . LYS A 1 84 ? 2.495 30.782 -9.204 1.00 75.18 84 LYS A C 1
ATOM 639 O O . LYS A 1 84 ? 3.325 29.890 -9.398 1.00 75.50 84 LYS A O 1
ATOM 645 N N . GLU A 1 85 ? 2.560 31.627 -8.180 1.00 76.78 85 GLU A N 1
ATOM 646 C CA . GLU A 1 85 ? 3.552 31.487 -7.126 1.00 79.50 85 GLU A CA 1
ATOM 647 C C . GLU A 1 85 ? 3.513 30.071 -6.543 1.00 80.32 85 GLU A C 1
ATOM 648 O O . GLU A 1 85 ? 2.482 29.635 -6.018 1.00 80.54 85 GLU A O 1
ATOM 654 N N . GLY A 1 86 ? 4.629 29.351 -6.666 1.00 80.38 86 GLY A N 1
ATOM 655 C CA . GLY A 1 86 ? 4.782 28.030 -6.063 1.00 81.59 86 GLY A CA 1
ATOM 656 C C . GLY A 1 86 ? 4.451 26.877 -6.999 1.00 77.80 86 GLY A C 1
ATOM 657 O O . GLY A 1 86 ? 4.711 25.721 -6.684 1.00 80.47 86 GLY A O 1
ATOM 658 N N . GLU A 1 87 ? 3.891 27.202 -8.164 1.00 72.97 87 GLU A N 1
ATOM 659 C CA . GLU A 1 87 ? 3.343 26.207 -9.076 1.00 67.59 87 GLU A CA 1
ATOM 660 C C . GLU A 1 87 ? 4.427 25.454 -9.816 1.00 65.83 87 GLU A C 1
ATOM 661 O O . GLU A 1 87 ? 5.305 26.081 -10.409 1.00 64.15 87 GLU A O 1
ATOM 667 N N . THR A 1 88 ? 4.344 24.126 -9.829 1.00 66.92 88 THR A N 1
ATOM 668 C CA . THR A 1 88 ? 5.272 23.329 -10.627 1.00 69.46 88 THR A CA 1
ATOM 669 C C . THR A 1 88 ? 5.023 23.528 -12.134 1.00 68.57 88 THR A C 1
ATOM 670 O O . THR A 1 88 ? 3.965 24.023 -12.541 1.00 64.26 88 THR A O 1
ATOM 674 N N . ARG A 1 89 ? 6.002 23.159 -12.961 1.00 72.14 89 ARG A N 1
ATOM 675 C CA . ARG A 1 89 ? 5.891 23.368 -14.409 1.00 73.72 89 ARG A CA 1
ATOM 676 C C . ARG A 1 89 ? 4.916 22.330 -14.970 1.00 68.56 89 ARG A C 1
ATOM 677 O O . ARG A 1 89 ? 4.182 22.618 -15.916 1.00 63.73 89 ARG A O 1
ATOM 685 N N . ILE A 1 90 ? 4.889 21.130 -14.388 1.00 68.51 90 ILE A N 1
ATOM 686 C CA . ILE A 1 90 ? 3.946 20.114 -14.866 1.00 65.76 90 ILE A CA 1
ATOM 687 C C . ILE A 1 90 ? 2.506 20.492 -14.494 1.00 63.16 90 ILE A C 1
ATOM 688 O O . ILE A 1 90 ? 1.580 20.324 -15.295 1.00 60.27 90 ILE A O 1
ATOM 693 N N . HIS A 1 91 ? 2.324 21.062 -13.313 1.00 62.99 91 HIS A N 1
ATOM 694 C CA . HIS A 1 91 ? 1.006 21.538 -12.929 1.00 61.15 91 HIS A CA 1
ATOM 695 C C . HIS A 1 91 ? 0.484 22.562 -13.925 1.00 57.40 91 HIS A C 1
ATOM 696 O O . HIS A 1 91 ? -0.631 22.444 -14.431 1.00 55.64 91 HIS A O 1
ATOM 703 N N . LEU A 1 92 ? 1.303 23.562 -14.228 1.00 57.01 92 LEU A N 1
ATOM 704 C CA . LEU A 1 92 ? 0.908 24.622 -15.127 1.00 53.93 92 LEU A CA 1
ATOM 705 C C . LEU A 1 92 ? 0.668 24.121 -16.543 1.00 51.56 92 LEU A C 1
ATOM 706 O O . LEU A 1 92 ? -0.253 24.573 -17.238 1.00 45.93 92 LEU A O 1
ATOM 711 N N . LEU A 1 93 ? 1.535 23.219 -16.967 1.00 47.50 93 LEU A N 1
ATOM 712 C CA . LEU A 1 93 ? 1.411 22.552 -18.254 1.00 47.70 93 LEU A CA 1
ATOM 713 C C . LEU A 1 93 ? 0.043 21.923 -18.353 1.00 45.97 93 LEU A C 1
ATOM 714 O O . LEU A 1 93 ? -0.652 22.079 -19.343 1.00 41.28 93 LEU A O 1
ATOM 719 N N . LYS A 1 94 ? -0.336 21.204 -17.302 1.00 46.59 94 LYS A N 1
ATOM 720 C CA . LYS A 1 94 ? -1.665 20.610 -17.240 1.00 48.74 94 LYS A CA 1
ATOM 721 C C . LYS A 1 94 ? -2.809 21.625 -17.190 1.00 45.67 94 LYS A C 1
ATOM 722 O O . LYS A 1 94 ? -3.846 21.380 -17.788 1.00 43.23 94 LYS A O 1
ATOM 728 N N . ARG A 1 95 ? -2.647 22.736 -16.470 1.00 46.78 95 ARG A N 1
ATOM 729 C CA . ARG A 1 95 ? -3.679 23.772 -16.482 1.00 46.70 95 ARG A CA 1
ATOM 730 C C . ARG A 1 95 ? -3.841 24.339 -17.907 1.00 40.94 95 ARG A C 1
ATOM 731 O O . ARG A 1 95 ? -4.964 24.544 -18.351 1.00 36.71 95 ARG A O 1
ATOM 739 N N . ASN A 1 96 ? -2.742 24.597 -18.613 1.00 40.45 96 ASN A N 1
ATOM 740 C CA . ASN A 1 96 ? -2.863 25.056 -20.011 1.00 40.23 96 ASN A CA 1
ATOM 741 C C . ASN A 1 96 ? -3.475 24.007 -20.954 1.00 39.32 96 ASN A C 1
ATOM 742 O O . ASN A 1 96 ? -4.286 24.330 -21.822 1.00 37.90 96 ASN A O 1
ATOM 747 N N . ALA A 1 97 ? -3.104 22.746 -20.794 1.00 37.93 97 ALA A N 1
ATOM 748 C CA . ALA A 1 97 ? -3.763 21.712 -21.582 1.00 35.82 97 ALA A CA 1
ATOM 749 C C . ALA A 1 97 ? -5.289 21.689 -21.368 1.00 36.11 97 ALA A C 1
ATOM 750 O O . ALA A 1 97 ? -6.041 21.469 -22.311 1.00 34.04 97 ALA A O 1
ATOM 752 N N . GLU A 1 98 ? -5.752 21.903 -20.127 1.00 37.99 98 GLU A N 1
ATOM 753 C CA . GLU A 1 98 ? -7.189 21.892 -19.868 1.00 42.07 98 GLU A CA 1
ATOM 754 C C . GLU A 1 98 ? -7.871 23.109 -20.489 1.00 37.43 98 GLU A C 1
ATOM 755 O O . GLU A 1 98 ? -9.007 23.019 -20.973 1.00 34.84 98 GLU A O 1
ATOM 761 N N . ILE A 1 99 ? -7.165 24.235 -20.520 1.00 34.61 99 ILE A N 1
ATOM 762 C CA . ILE A 1 99 ? -7.728 25.403 -21.176 1.00 34.71 99 ILE A CA 1
ATOM 763 C C . ILE A 1 99 ? -7.908 25.137 -22.684 1.00 34.71 99 ILE A C 1
ATOM 764 O O . ILE A 1 99 ? -8.973 25.390 -23.241 1.00 35.34 99 ILE A O 1
ATOM 769 N N . ILE A 1 100 ? -6.864 24.622 -23.326 1.00 32.25 100 ILE A N 1
ATOM 770 C CA . ILE A 1 100 ? -6.909 24.311 -24.759 1.00 31.00 100 ILE A CA 1
ATOM 771 C C . ILE A 1 100 ? -8.028 23.309 -25.039 1.00 32.13 100 ILE A C 1
ATOM 772 O O . ILE A 1 100 ? -8.810 23.475 -25.966 1.00 31.66 100 ILE A O 1
ATOM 777 N N . LYS A 1 101 ? -8.109 22.267 -24.220 1.00 30.55 101 LYS A N 1
ATOM 778 C CA . LYS A 1 101 ? -9.152 21.279 -24.384 1.00 31.80 101 LYS A CA 1
ATOM 779 C C . LYS A 1 101 ? -10.508 21.954 -24.370 1.00 32.54 101 LYS A C 1
ATOM 780 O O . LYS A 1 101 ? -11.319 21.732 -25.225 1.00 32.72 101 LYS A O 1
ATOM 786 N N . THR A 1 102 ? -10.769 22.764 -23.356 1.00 33.45 102 THR A N 1
ATOM 787 C CA . THR A 1 102 ? -12.054 23.457 -23.268 1.00 33.48 102 THR A CA 1
ATOM 788 C C . THR A 1 102 ? -12.318 24.377 -24.465 1.00 32.20 102 THR A C 1
ATOM 789 O O . THR A 1 102 ? -13.403 24.384 -24.987 1.00 30.79 102 THR A O 1
ATOM 793 N N . VAL A 1 103 ? -11.328 25.157 -24.881 1.00 30.46 103 VAL A N 1
ATOM 794 C CA . VAL A 1 103 ? -11.493 26.010 -26.053 1.00 29.36 103 VAL A CA 1
ATOM 795 C C . VAL A 1 103 ? -11.854 25.173 -27.278 1.00 30.83 103 VAL A C 1
ATOM 796 O O . VAL A 1 103 ? -12.777 25.476 -28.022 1.00 32.76 103 VAL A O 1
ATOM 800 N N . VAL A 1 104 ? -11.110 24.104 -27.484 1.00 30.52 104 VAL A N 1
ATOM 801 C CA . VAL A 1 104 ? -11.290 23.310 -28.664 1.00 29.16 104 VAL A CA 1
ATOM 802 C C . VAL A 1 104 ? -12.650 22.610 -28.686 1.00 31.03 104 VAL A C 1
ATOM 803 O O . VAL A 1 104 ? -13.325 22.618 -29.723 1.00 29.82 104 VAL A O 1
ATOM 807 N N . LYS A 1 105 ? -13.100 22.092 -27.534 1.00 31.92 105 LYS A N 1
ATOM 808 C CA . LYS A 1 105 ? -14.442 21.503 -27.461 1.00 35.04 105 LYS A CA 1
ATOM 809 C C . LYS A 1 105 ? -15.515 22.533 -27.799 1.00 32.39 105 LYS A C 1
ATOM 810 O O . LYS A 1 105 ? -16.468 22.237 -28.505 1.00 32.27 105 LYS A O 1
ATOM 816 N N . ASN A 1 106 ? -15.379 23.738 -27.253 1.00 32.43 106 ASN A N 1
ATOM 817 C CA . ASN A 1 106 ? -16.324 24.814 -27.552 1.00 32.38 106 ASN A CA 1
ATOM 818 C C . ASN A 1 106 ? -16.289 25.188 -29.047 1.00 31.86 106 ASN A C 1
ATOM 819 O O . ASN A 1 106 ? -17.351 25.454 -29.664 1.00 31.54 106 ASN A O 1
ATOM 824 N N . ILE A 1 107 ? -15.091 25.224 -29.634 1.00 30.66 107 ILE A N 1
ATOM 825 C CA . ILE A 1 107 ? -14.993 25.509 -31.081 1.00 28.99 107 ILE A CA 1
ATOM 826 C C . ILE A 1 107 ? -15.708 24.419 -31.878 1.00 32.47 107 ILE A C 1
ATOM 827 O O . ILE A 1 107 ? -16.509 24.712 -32.779 1.00 32.73 107 ILE A O 1
ATOM 832 N N . MET A 1 108 ? -15.445 23.148 -31.530 1.00 33.97 108 MET A N 1
ATOM 833 C CA . MET A 1 108 ? -16.018 22.057 -32.319 1.00 34.80 108 MET A CA 1
ATOM 834 C C . MET A 1 108 ? -17.528 21.987 -32.170 1.00 36.06 108 MET A C 1
ATOM 835 O O . MET A 1 108 ? -18.199 21.597 -33.123 1.00 36.48 108 MET A O 1
ATOM 840 N N . SER A 1 109 ? -18.066 22.374 -31.006 1.00 35.61 109 SER A N 1
ATOM 841 C CA A SER A 1 109 ? -19.514 22.397 -30.754 0.50 36.90 109 SER A CA 1
ATOM 842 C CA B SER A 1 109 ? -19.518 22.316 -30.837 0.50 36.87 109 SER A CA 1
ATOM 843 C C . SER A 1 109 ? -20.245 23.292 -31.751 1.00 37.17 109 SER A C 1
ATOM 844 O O . SER A 1 109 ? -21.433 23.115 -32.003 1.00 38.28 109 SER A O 1
ATOM 849 N N . SER A 1 110 ? -19.537 24.289 -32.293 1.00 34.21 110 SER A N 1
ATOM 850 C CA . SER A 1 110 ? -20.202 25.235 -33.168 1.00 34.53 110 SER A CA 1
ATOM 851 C C . SER A 1 110 ? -20.539 24.628 -34.541 1.00 36.83 110 SER A C 1
ATOM 852 O O . SER A 1 110 ? -21.313 25.206 -35.290 1.00 36.06 110 SER A O 1
ATOM 855 N N . GLY A 1 111 ? -19.902 23.507 -34.887 1.00 36.25 111 GLY A N 1
ATOM 856 C CA . GLY A 1 111 ? -20.001 22.973 -36.239 1.00 37.46 111 GLY A CA 1
ATOM 857 C C . GLY A 1 111 ? -18.797 23.328 -37.101 1.00 36.16 111 GLY A C 1
ATOM 858 O O . GLY A 1 111 ? -18.732 22.956 -38.273 1.00 36.83 111 GLY A O 1
ATOM 859 N N . PHE A 1 112 ? -17.856 24.073 -36.520 1.00 34.01 112 PHE A N 1
ATOM 860 C CA . PHE A 1 112 ? -16.618 24.469 -37.182 1.00 32.71 112 PHE A CA 1
ATOM 861 C C . PHE A 1 112 ? -15.964 23.303 -37.908 1.00 32.21 112 PHE A C 1
ATOM 862 O O . PHE A 1 112 ? -15.903 22.200 -37.372 1.00 31.98 112 PHE A O 1
ATOM 870 N N . ASN A 1 113 ? -15.418 23.547 -39.083 1.00 30.76 113 ASN A N 1
ATOM 871 C CA . ASN A 1 113 ? -14.708 22.490 -39.768 1.00 30.74 113 ASN A CA 1
ATOM 872 C C . ASN A 1 113 ? -13.589 23.088 -40.570 1.00 30.54 113 ASN A C 1
ATOM 873 O O . ASN A 1 113 ? -13.345 22.660 -41.694 1.00 31.02 113 ASN A O 1
ATOM 878 N N . GLY A 1 114 ? -12.910 24.085 -39.991 1.00 28.34 114 GLY A N 1
ATOM 879 C CA . GLY A 1 114 ? -11.828 24.747 -40.692 1.00 28.21 114 GLY A CA 1
ATOM 880 C C . GLY A 1 114 ? -10.502 24.270 -40.118 1.00 27.64 114 GLY A C 1
ATOM 881 O O . GLY A 1 114 ? -10.366 23.135 -39.650 1.00 29.36 114 GLY A O 1
ATOM 882 N N . ILE A 1 115 ? -9.522 25.153 -40.138 1.00 23.86 115 ILE A N 1
ATOM 883 C CA . ILE A 1 115 ? -8.188 24.855 -39.655 1.00 22.83 115 ILE A CA 1
ATOM 884 C C . ILE A 1 115 ? -7.943 25.477 -38.270 1.00 25.33 115 ILE A C 1
ATOM 885 O O . ILE A 1 115 ? -8.393 26.604 -38.020 1.00 25.04 115 ILE A O 1
ATOM 890 N N . LEU A 1 116 ? -7.241 24.766 -37.385 1.00 24.32 116 LEU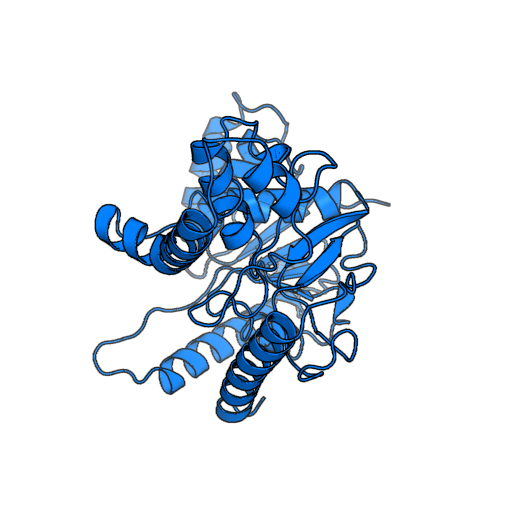 A N 1
ATOM 891 C CA . LEU A 1 116 ? -6.827 25.326 -36.071 1.00 23.21 116 LEU A CA 1
ATOM 892 C C . LEU A 1 116 ? -5.370 25.676 -36.101 1.00 22.45 116 LEU A C 1
ATOM 893 O O . LEU A 1 116 ? -4.528 24.857 -36.520 1.00 23.59 116 LEU A O 1
ATOM 898 N N . LEU A 1 117 ? -5.074 26.873 -35.632 1.00 22.82 117 LEU A N 1
ATOM 899 C CA . LEU A 1 117 ? -3.700 27.366 -35.478 1.00 23.79 117 LEU A CA 1
ATOM 900 C C . LEU A 1 117 ? -3.443 27.748 -34.023 1.00 24.79 117 LEU A C 1
ATOM 901 O O . LEU A 1 117 ? -4.049 28.700 -33.522 1.00 23.71 117 LEU A O 1
ATOM 906 N N . VAL A 1 118 ? -2.568 27.018 -33.339 1.00 24.40 118 VAL A N 1
ATOM 907 C CA . VAL A 1 118 ? -2.359 27.253 -31.899 1.00 22.30 118 VAL A CA 1
ATOM 908 C C . VAL A 1 118 ? -1.128 28.140 -31.732 1.00 24.03 118 VAL A C 1
ATOM 909 O O . VAL A 1 118 ? -0.088 27.843 -32.311 1.00 24.37 118 VAL A O 1
ATOM 913 N N . ALA A 1 119 ? -1.239 29.257 -31.011 1.00 24.13 119 ALA A N 1
ATOM 914 C CA . ALA A 1 119 ? -0.050 30.080 -30.753 1.00 24.76 119 ALA A CA 1
ATOM 915 C C . ALA A 1 119 ? 0.298 30.075 -29.250 1.00 28.24 119 ALA A C 1
ATOM 916 O O . ALA A 1 119 ? 1.377 30.500 -28.868 1.00 31.73 119 ALA A O 1
ATOM 918 N N . SER A 1 120 ? -0.617 29.588 -28.425 1.00 28.23 120 SER A N 1
ATOM 919 C CA . SER A 1 120 ? -0.411 29.506 -26.976 1.00 30.26 120 SER A CA 1
ATOM 920 C C . SER A 1 120 ? 0.849 28.720 -26.649 1.00 30.12 120 SER A C 1
ATOM 921 O O . SER A 1 120 ? 1.090 27.731 -27.295 1.00 29.32 120 SER A O 1
ATOM 924 N N . ASN A 1 121 ? 1.598 29.100 -25.615 1.00 30.58 121 ASN A N 1
ATOM 925 C CA . ASN A 1 121 ? 2.774 28.340 -25.208 1.00 34.16 121 ASN A CA 1
ATOM 926 C C . ASN A 1 121 ? 2.485 27.424 -24.051 1.00 34.49 121 ASN A C 1
ATOM 927 O O . ASN A 1 121 ? 1.721 27.796 -23.187 1.00 36.37 121 ASN A O 1
ATOM 932 N N . PRO A 1 122 ? 3.136 26.234 -24.010 1.00 34.95 122 PRO A N 1
ATOM 933 C CA . PRO A 1 122 ? 4.153 25.756 -24.975 1.00 33.39 122 PRO A CA 1
ATOM 934 C C . PRO A 1 122 ? 3.486 25.204 -26.235 1.00 31.03 122 PRO A C 1
ATOM 935 O O . PRO A 1 122 ? 2.674 24.268 -26.189 1.00 32.83 122 PRO A O 1
ATOM 939 N N . VAL A 1 123 ? 3.794 25.828 -27.349 1.00 28.15 123 VAL A N 1
ATOM 940 C CA . VAL A 1 123 ? 2.980 25.683 -28.527 1.00 28.60 1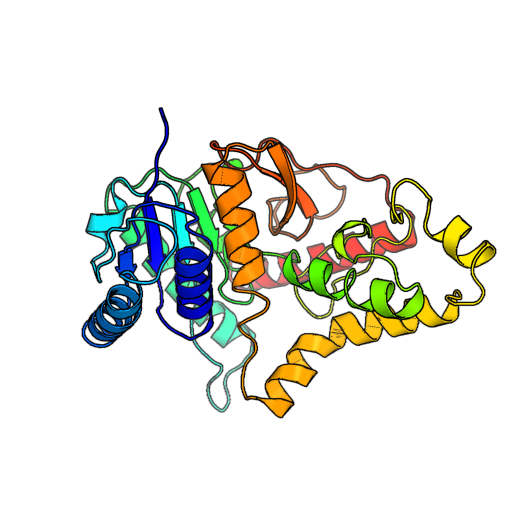23 VAL A CA 1
ATOM 941 C C . VAL A 1 123 ? 3.023 24.251 -29.111 1.00 28.67 123 VAL A C 1
ATOM 942 O O . VAL A 1 123 ? 2.023 23.756 -29.607 1.00 29.17 123 VAL A O 1
ATOM 946 N N . ASP A 1 124 ? 4.161 23.567 -29.031 1.00 27.30 124 ASP A N 1
ATOM 947 C CA . ASP A 1 124 ? 4.228 22.232 -29.639 1.00 28.52 124 ASP A CA 1
ATOM 948 C C . ASP A 1 124 ? 3.353 21.270 -28.870 1.00 29.39 124 ASP A C 1
ATOM 949 O O . ASP A 1 124 ? 2.616 20.495 -29.468 1.00 29.63 124 ASP A O 1
ATOM 954 N N . VAL A 1 125 ? 3.390 21.326 -27.535 1.00 28.40 125 VAL A N 1
ATOM 955 C CA A VAL A 1 125 ? 2.590 20.368 -26.777 0.50 29.93 125 VAL A CA 1
ATOM 956 C CA B VAL A 1 125 ? 2.594 20.428 -26.709 0.50 30.73 125 VAL A CA 1
ATOM 957 C C . VAL A 1 125 ? 1.115 20.746 -26.913 1.00 30.29 125 VAL A C 1
ATOM 958 O O . VAL A 1 125 ? 0.283 19.868 -27.113 1.00 32.61 125 VAL A O 1
ATOM 965 N N . LEU A 1 126 ? 0.796 22.038 -26.911 1.00 28.11 126 LEU A N 1
ATOM 966 C CA . LEU A 1 126 ? -0.598 22.462 -26.937 1.00 27.93 126 LEU A CA 1
ATOM 967 C C . LEU A 1 126 ? -1.228 22.245 -28.312 1.00 28.24 126 LEU A C 1
ATOM 968 O O . LEU A 1 126 ? -2.428 21.974 -28.408 1.00 29.89 126 LEU A O 1
ATOM 973 N N . ALA A 1 127 ? -0.412 22.286 -29.359 1.00 25.30 127 ALA A N 1
ATOM 974 C CA . ALA A 1 127 ? -0.904 21.919 -30.695 1.00 25.70 127 ALA A CA 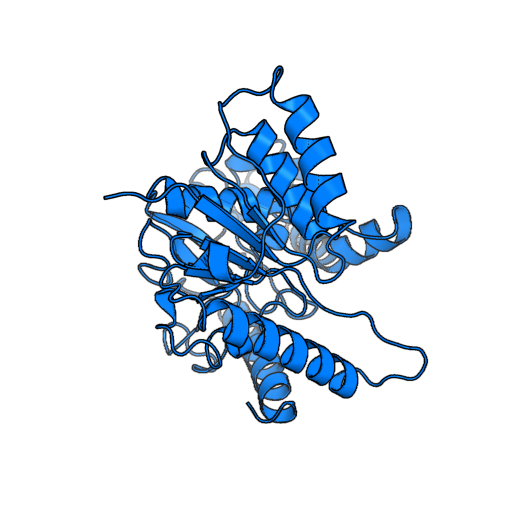1
ATOM 975 C C . ALA A 1 127 ? -1.283 20.442 -30.753 1.00 26.53 127 ALA A C 1
ATOM 976 O O . ALA A 1 127 ? -2.324 20.047 -31.348 1.00 27.55 127 ALA A O 1
ATOM 978 N N . TYR A 1 128 ? -0.484 19.604 -30.123 1.00 27.57 128 TYR A N 1
ATOM 979 C CA . TYR A 1 128 ? -0.823 18.180 -30.056 1.00 29.25 128 TYR A CA 1
ATOM 980 C C . TYR A 1 128 ? -2.140 18.010 -29.281 1.00 30.57 128 TYR A C 1
ATOM 981 O O . TYR A 1 128 ? -3.027 17.208 -29.654 1.00 30.13 128 TYR A O 1
ATOM 990 N N . VAL A 1 129 ? -2.246 18.732 -28.168 1.00 28.67 129 VAL A N 1
ATOM 991 C CA . VAL A 1 129 ? -3.448 18.636 -27.346 1.00 30.28 129 VAL A CA 1
ATOM 992 C C . VAL A 1 129 ? -4.657 19.064 -28.170 1.00 29.62 129 VAL A C 1
ATOM 993 O O . VAL A 1 129 ? -5.670 18.372 -28.203 1.00 29.33 129 VAL A O 1
ATOM 997 N N . ALA A 1 130 ? -4.538 20.197 -28.850 1.00 26.46 130 ALA A N 1
ATOM 998 C CA . ALA A 1 130 ? -5.641 20.697 -29.661 1.00 26.64 130 ALA A CA 1
ATOM 999 C C . ALA A 1 130 ? -5.976 19.677 -30.751 1.00 29.14 130 ALA A C 1
ATOM 1000 O O . ALA A 1 130 ? -7.145 19.424 -31.046 1.00 28.32 130 ALA A O 1
ATOM 1002 N N . TRP A 1 131 ? -4.949 19.062 -31.320 1.00 28.99 131 TRP A N 1
ATOM 1003 C CA . TRP A 1 131 ? -5.194 18.077 -32.371 1.00 29.28 131 TRP A CA 1
ATOM 1004 C C . TRP A 1 131 ? -6.046 16.918 -31.828 1.00 31.16 131 TRP A C 1
ATOM 1005 O O . TRP A 1 131 ? -7.112 16.579 -32.381 1.00 30.49 131 TRP A O 1
ATOM 1016 N N . LYS A 1 132 ? -5.597 16.332 -30.719 1.00 31.63 132 LYS A N 1
ATOM 1017 C CA A LYS A 1 132 ? -6.302 15.213 -30.113 0.50 34.48 132 LYS A CA 1
ATOM 1018 C CA B LYS A 1 132 ? -6.299 15.214 -30.103 0.50 34.49 132 LYS A CA 1
ATOM 1019 C C . LYS A 1 132 ? -7.710 15.583 -29.674 1.00 35.14 132 LYS A C 1
ATOM 1020 O O . LYS A 1 132 ? -8.623 14.814 -29.847 1.00 36.31 132 LYS A O 1
ATOM 1031 N N . GLU A 1 133 ? -7.893 16.760 -29.093 1.00 33.66 133 GLU A N 1
ATOM 1032 C CA . GLU A 1 133 ? -9.214 17.056 -28.541 1.00 34.88 133 GLU A CA 1
ATOM 1033 C C . GLU A 1 133 ? -10.175 17.475 -29.651 1.00 35.54 133 GLU A C 1
ATOM 1034 O O . GLU A 1 133 ? -11.391 17.444 -29.477 1.00 35.44 133 GLU A O 1
ATOM 1040 N N . SER A 1 134 ? -9.631 17.880 -30.795 1.00 33.47 134 SER A N 1
ATOM 1041 C CA . SER A 1 134 ? -10.483 18.401 -31.846 1.00 32.59 134 SER A CA 1
ATOM 1042 C C . SER A 1 134 ? -11.146 17.297 -32.643 1.00 34.35 134 SER A C 1
ATOM 1043 O O . SER A 1 134 ? -12.239 17.506 -33.170 1.00 33.93 134 SER A O 1
ATOM 1046 N N . GLY A 1 135 ? -10.502 16.136 -32.763 1.00 33.55 135 GLY A N 1
ATOM 1047 C CA . GLY A 1 135 ? -11.070 15.078 -33.599 1.00 35.00 135 GLY A CA 1
ATOM 1048 C C . GLY A 1 135 ? -10.757 15.320 -35.076 1.00 35.59 135 GLY A C 1
ATOM 1049 O O . GLY A 1 135 ? -11.158 14.550 -35.945 1.00 37.18 135 GLY A O 1
ATOM 1050 N N . LEU A 1 136 ? -10.040 16.397 -35.372 1.00 33.74 136 LEU A N 1
ATOM 1051 C CA . LEU A 1 136 ? -9.758 16.766 -36.774 1.00 33.40 136 LEU A CA 1
ATOM 1052 C C . LEU A 1 136 ? -8.541 16.046 -37.288 1.00 33.13 136 LEU A C 1
ATOM 1053 O O . LEU A 1 136 ? -7.726 15.576 -36.516 1.00 31.30 136 LEU A O 1
ATOM 1058 N N . HIS A 1 137 ? -8.379 16.009 -38.603 1.00 33.76 137 HIS A N 1
ATOM 1059 C CA . HIS A 1 137 ? -7.187 15.415 -39.168 1.00 33.83 137 HIS A CA 1
ATOM 1060 C C . HIS A 1 137 ? -5.954 16.283 -38.848 1.00 30.68 137 HIS A C 1
ATOM 1061 O O . HIS A 1 137 ? -6.027 17.503 -38.780 1.00 30.07 137 HIS A O 1
ATOM 1068 N N . HIS A 1 138 ? -4.802 15.671 -38.662 1.00 29.48 138 HIS A N 1
ATOM 1069 C CA . HIS A 1 138 ? -3.670 16.473 -38.206 1.00 29.30 138 HIS A CA 1
ATOM 1070 C C . HIS A 1 138 ? -3.238 17.474 -39.277 1.00 28.19 138 HIS A C 1
ATOM 1071 O O . HIS A 1 138 ? -2.574 18.442 -38.943 1.00 25.77 138 HIS A O 1
ATOM 1078 N N . SER A 1 139 ? -3.625 17.287 -40.548 1.00 26.71 139 SER A N 1
ATOM 1079 C CA . SER A 1 139 ? -3.206 18.313 -41.546 1.00 26.89 139 SER A CA 1
ATOM 1080 C C . SER A 1 139 ? -3.972 19.652 -41.360 1.00 28.80 139 SER A C 1
ATOM 1081 O O . SER A 1 139 ? -3.663 20.655 -42.015 1.00 27.74 139 SER A O 1
ATOM 1084 N N . ARG A 1 140 ? -5.029 19.619 -40.548 1.00 26.87 140 ARG A N 1
ATOM 1085 C CA . ARG A 1 140 ? -5.905 20.783 -40.289 1.00 26.75 140 ARG A CA 1
ATOM 1086 C C . ARG A 1 140 ? -5.659 21.398 -38.927 1.00 26.68 140 ARG A C 1
ATOM 1087 O O . ARG A 1 140 ? -6.397 22.285 -38.490 1.00 26.56 140 ARG A O 1
ATOM 1095 N N . VAL A 1 141 ? -4.677 20.876 -38.214 1.00 24.38 141 VAL A N 1
ATOM 1096 C CA . VAL A 1 141 ? -4.335 21.494 -36.903 1.00 24.90 141 VAL A CA 1
ATOM 1097 C C . VAL A 1 141 ? -2.845 21.730 -36.848 1.00 24.75 141 VAL A C 1
ATOM 1098 O O . VAL A 1 141 ? -2.067 20.793 -37.024 1.00 27.04 141 VAL A O 1
ATOM 1102 N N . ILE A 1 142 ? -2.450 22.980 -36.653 1.00 23.14 142 ILE A N 1
ATOM 1103 C CA . ILE A 1 142 ? -1.049 23.309 -36.604 1.00 23.30 142 ILE A CA 1
ATOM 1104 C C . ILE A 1 142 ? -0.759 24.240 -35.453 1.00 24.28 142 ILE A C 1
ATOM 1105 O O . ILE A 1 142 ? -1.672 24.860 -34.862 1.00 25.33 142 ILE A O 1
ATOM 1110 N N . GLY A 1 143 ? 0.527 24.390 -35.155 1.00 24.58 143 GLY A N 1
ATOM 1111 C CA . GLY A 1 143 ? 0.945 25.424 -34.211 1.00 24.87 143 GLY A CA 1
ATOM 1112 C C . GLY A 1 143 ? 1.933 26.375 -34.898 1.00 24.39 143 GLY A C 1
ATOM 1113 O O . GLY A 1 143 ? 2.492 26.045 -35.928 1.00 23.31 143 GLY A O 1
ATOM 1114 N N . SER A 1 144 ? 2.184 27.535 -34.299 1.00 23.15 144 SER A N 1
ATOM 1115 C CA . SER A 1 144 ? 3.099 28.485 -34.913 1.00 23.83 144 SER A CA 1
ATOM 1116 C C . SER A 1 144 ? 4.575 28.015 -34.833 1.00 26.65 144 SER A C 1
ATOM 1117 O O . SER A 1 144 ? 5.426 28.527 -35.587 1.00 24.78 144 SER A O 1
ATOM 1120 N N . GLY A 1 145 ? 4.865 27.073 -33.936 1.00 26.96 145 GLY A N 1
ATOM 1121 C CA . GLY A 1 145 ? 6.163 26.404 -33.930 1.00 26.32 145 GLY A CA 1
ATOM 1122 C C . GLY A 1 145 ? 7.343 27.364 -33.978 1.00 25.64 145 GLY A C 1
ATOM 1123 O O . GLY A 1 145 ? 7.401 28.346 -33.237 1.00 24.03 145 GLY A O 1
ATOM 1124 N N . THR A 1 146 ? 8.297 27.085 -34.848 1.00 24.52 146 THR A N 1
ATOM 1125 C CA . THR A 1 146 ? 9.536 27.869 -34.876 1.00 25.20 146 THR A CA 1
ATOM 1126 C C . THR A 1 146 ? 9.511 28.900 -36.030 1.00 24.60 146 THR A C 1
ATOM 1127 O O . THR A 1 146 ? 10.554 29.356 -36.512 1.00 24.90 146 THR A O 1
ATOM 1131 N N . SER A 1 147 ? 8.318 29.268 -36.492 1.00 23.05 147 SER A N 1
ATOM 1132 C CA . SER A 1 147 ? 8.248 30.275 -37.573 1.00 23.24 147 SER A CA 1
ATOM 1133 C C . SER A 1 147 ? 8.877 31.603 -37.120 1.00 22.95 147 SER A C 1
ATOM 1134 O O . SER A 1 147 ? 9.652 32.210 -37.839 1.00 22.25 147 SER A O 1
ATOM 1137 N N . LEU A 1 148 ? 8.582 32.042 -35.896 1.00 20.92 148 LEU A N 1
ATOM 1138 C CA . LEU A 1 148 ? 9.189 33.281 -35.377 1.00 22.93 148 LEU A CA 1
ATOM 1139 C C . LEU A 1 148 ? 10.683 33.109 -35.073 1.00 24.79 148 LEU A C 1
ATOM 1140 O O . LEU A 1 148 ? 11.490 34.022 -35.319 1.00 24.86 148 LEU A O 1
ATOM 1145 N N . ASP A 1 149 ? 11.063 31.975 -34.495 1.00 24.93 149 ASP A N 1
ATOM 1146 C CA . ASP A 1 149 ? 12.484 31.729 -34.256 1.00 26.60 149 ASP A CA 1
ATOM 1147 C C . ASP A 1 149 ? 13.249 31.831 -35.590 1.00 23.76 149 ASP A C 1
ATOM 1148 O O . ASP A 1 149 ? 14.362 32.327 -35.651 1.00 24.44 149 ASP A O 1
ATOM 1153 N N . THR A 1 150 ? 12.637 31.310 -36.623 1.00 23.38 150 THR A N 1
ATOM 1154 C CA . THR A 1 150 ? 13.216 31.325 -37.976 1.00 23.84 150 THR A CA 1
ATOM 1155 C C . THR A 1 150 ? 13.350 32.776 -38.519 1.00 25.77 150 THR A C 1
ATOM 1156 O O . THR A 1 150 ? 14.405 33.162 -39.067 1.00 24.23 150 THR A O 1
ATOM 1160 N N . ALA A 1 151 ? 12.321 33.591 -38.316 1.00 23.83 151 ALA A N 1
ATOM 1161 C CA . ALA A 1 151 ? 12.416 35.003 -38.691 1.00 23.76 151 ALA A CA 1
ATOM 1162 C C . ALA A 1 151 ? 13.516 35.706 -37.911 1.00 23.88 151 ALA A C 1
ATOM 1163 O O . ALA A 1 151 ? 14.169 36.594 -38.425 1.00 24.19 151 ALA A O 1
ATOM 1165 N N . ARG A 1 152 ? 13.690 35.354 -36.638 1.00 22.84 152 ARG A N 1
ATOM 1166 C CA . ARG A 1 152 ? 14.761 35.924 -35.849 1.00 21.54 152 ARG A CA 1
ATOM 1167 C C . ARG A 1 152 ? 16.119 35.542 -36.412 1.00 22.86 152 ARG A C 1
ATOM 1168 O O . ARG A 1 152 ? 17.039 36.348 -36.481 1.00 24.36 152 ARG A O 1
ATOM 1176 N N . LEU A 1 153 ? 16.271 34.263 -36.712 1.00 22.76 153 LEU A N 1
ATOM 1177 C CA . LEU A 1 153 ? 17.503 33.762 -37.338 1.00 23.28 153 LEU A CA 1
ATOM 1178 C C . LEU A 1 153 ? 17.838 34.531 -38.638 1.00 23.90 153 LEU A C 1
ATOM 1179 O O . LEU A 1 153 ? 18.972 34.962 -38.848 1.00 24.59 153 LEU A O 1
ATOM 1184 N N . ARG A 1 154 ? 16.848 34.681 -39.514 1.00 23.74 154 ARG A N 1
ATOM 1185 C CA A ARG A 1 154 ? 17.055 35.409 -40.769 0.50 23.17 154 ARG A CA 1
ATOM 1186 C CA B ARG A 1 154 ? 17.070 35.402 -40.768 0.50 23.16 154 ARG A CA 1
ATOM 1187 C C . ARG A 1 154 ? 17.452 36.855 -40.499 1.00 24.45 154 ARG A C 1
ATOM 1188 O O . ARG A 1 154 ? 18.406 37.375 -41.101 1.00 25.13 154 ARG A O 1
ATOM 1203 N N . TYR A 1 155 ? 16.757 37.500 -39.559 1.00 23.29 155 TYR A N 1
ATOM 1204 C CA . TYR A 1 155 ? 17.160 38.845 -39.147 1.00 24.15 155 TYR A CA 1
ATOM 1205 C C . TYR A 1 155 ? 18.609 38.891 -38.682 1.00 25.84 155 TYR A C 1
ATOM 1206 O O . TYR A 1 155 ? 19.382 39.770 -39.095 1.00 25.99 155 TYR A O 1
ATOM 1215 N N . GLU A 1 156 ? 19.018 37.951 -37.826 1.00 26.07 156 GLU A N 1
ATOM 1216 C CA . GLU A 1 156 ? 20.373 38.042 -37.255 1.00 26.13 156 GLU A CA 1
ATOM 1217 C C . GLU A 1 156 ? 21.440 37.868 -38.347 1.00 26.03 156 GLU A C 1
ATOM 1218 O O . GLU A 1 156 ? 22.417 38.596 -38.399 1.00 28.46 156 GLU A O 1
ATOM 1224 N N . ILE A 1 157 ? 21.257 36.851 -39.171 1.00 24.48 157 ILE A N 1
ATOM 1225 C CA . ILE A 1 157 ? 22.175 36.612 -40.295 1.00 24.61 157 ILE A CA 1
ATOM 1226 C C . ILE A 1 157 ? 22.248 37.857 -41.190 1.00 25.86 157 ILE A C 1
ATOM 1227 O O . ILE A 1 157 ? 23.348 38.249 -41.596 1.00 26.24 157 ILE A O 1
ATOM 1232 N N . SER A 1 158 ? 21.117 38.531 -41.410 1.00 24.56 158 SER A N 1
ATOM 1233 C CA . SER A 1 158 ? 21.087 39.650 -42.353 1.00 26.82 158 SER A CA 1
ATOM 1234 C C . SER A 1 158 ? 21.921 40.802 -41.846 1.00 27.54 158 SER A C 1
ATOM 1235 O O . SER A 1 158 ? 22.494 41.564 -42.636 1.00 28.49 158 SER A O 1
ATOM 1238 N N . GLN A 1 159 ? 21.995 40.946 -40.525 1.00 27.76 159 GLN A N 1
ATOM 1239 C CA . GLN A 1 159 ? 22.802 41.982 -39.938 1.00 27.07 159 GLN A CA 1
ATOM 1240 C C . GLN A 1 159 ? 24.310 41.747 -40.124 1.00 27.51 159 GLN A C 1
ATOM 1241 O O . GLN A 1 159 ? 25.081 42.709 -40.074 1.00 28.53 159 GLN A O 1
ATOM 1247 N N . TYR A 1 160 ? 24.751 40.499 -40.255 1.00 24.21 160 TYR A N 1
ATOM 1248 C CA . TYR A 1 160 ? 26.175 40.251 -40.568 1.00 24.13 160 TYR A CA 1
ATOM 1249 C C . TYR A 1 160 ? 26.489 40.550 -42.057 1.00 27.21 160 TYR A C 1
ATOM 1250 O O . TYR A 1 160 ? 27.467 41.216 -42.389 1.00 27.05 160 TYR A O 1
ATOM 1259 N N . ILE A 1 161 ? 25.662 40.029 -42.944 1.00 24.04 161 ILE A N 1
ATOM 1260 C CA . ILE A 1 161 ? 26.047 40.041 -44.368 1.00 25.70 161 ILE A CA 1
ATOM 1261 C C . ILE A 1 161 ? 25.381 41.146 -45.175 1.00 26.90 161 ILE A C 1
ATOM 1262 O O . ILE A 1 161 ? 25.668 41.295 -46.373 1.00 26.96 161 ILE A O 1
ATOM 1267 N N . HIS A 1 162 ? 24.535 41.933 -44.520 1.00 25.75 162 HIS A N 1
ATOM 1268 C CA . HIS A 1 162 ? 23.890 43.103 -45.146 1.00 26.55 162 HIS A CA 1
ATOM 1269 C C . HIS A 1 162 ? 23.165 42.692 -46.449 1.00 25.79 162 HIS A C 1
ATOM 1270 O O . HIS A 1 162 ? 23.350 43.326 -47.502 1.00 24.47 162 HIS A O 1
ATOM 1277 N N . ILE A 1 163 ? 22.365 41.641 -46.335 1.00 26.13 163 ILE A N 1
ATOM 1278 C CA . ILE A 1 163 ? 21.469 41.147 -47.423 1.00 24.31 163 ILE A CA 1
ATOM 1279 C C . ILE A 1 163 ? 20.025 41.174 -46.862 1.00 26.45 163 ILE A C 1
ATOM 1280 O O . ILE A 1 163 ? 19.818 40.844 -45.685 1.00 25.22 163 ILE A O 1
ATOM 1285 N N . ASP A 1 164 ? 19.057 41.625 -47.658 1.00 23.14 164 ASP A N 1
ATOM 1286 C CA . ASP A 1 164 ? 17.630 41.526 -47.344 1.00 22.11 164 ASP A CA 1
ATOM 1287 C C . ASP A 1 164 ? 17.351 40.201 -46.610 1.00 23.26 164 ASP A C 1
ATOM 1288 O O . ASP A 1 164 ? 17.672 39.126 -47.123 1.00 23.30 164 ASP A O 1
ATOM 1293 N N . SER A 1 165 ? 16.789 40.267 -45.390 1.00 22.10 165 SER A N 1
ATOM 1294 C CA . SER A 1 165 ? 16.538 39.055 -44.594 1.00 22.41 165 SER A CA 1
ATOM 1295 C C . SER A 1 165 ? 15.630 38.086 -45.334 1.00 23.51 165 SER A C 1
ATOM 1296 O O . SER A 1 165 ? 15.636 36.854 -45.103 1.00 24.39 165 SER A O 1
ATOM 1299 N N . ARG A 1 166 ? 14.844 38.634 -46.253 1.00 22.88 166 ARG A N 1
ATOM 1300 C CA . ARG A 1 166 ? 13.888 37.777 -47.011 1.00 24.35 166 ARG A CA 1
ATOM 1301 C C . ARG A 1 166 ? 14.639 36.934 -48.054 1.00 25.30 166 ARG A C 1
ATOM 1302 O O . ARG A 1 166 ? 14.079 36.017 -48.628 1.00 25.17 166 ARG A O 1
ATOM 1310 N N . ASN A 1 167 ? 15.925 37.214 -48.258 1.00 22.77 167 ASN A N 1
ATOM 1311 C CA . ASN A 1 167 ? 16.756 36.397 -49.163 1.00 23.60 167 ASN A CA 1
ATOM 1312 C C . ASN A 1 167 ? 17.516 35.329 -48.364 1.00 24.11 167 ASN A C 1
ATOM 1313 O O . ASN A 1 167 ? 18.271 34.563 -48.930 1.00 24.74 167 ASN A O 1
ATOM 1318 N N . VAL A 1 168 ? 17.345 35.319 -47.037 1.00 22.92 168 VAL A N 1
ATOM 1319 C CA . VAL A 1 168 ? 18.072 34.387 -46.184 1.00 24.10 168 VAL A CA 1
ATOM 1320 C C . VAL A 1 168 ? 17.217 33.175 -45.935 1.00 25.72 168 VAL A C 1
ATOM 1321 O O . VAL A 1 168 ? 16.155 33.287 -45.359 1.00 26.71 168 VAL A O 1
ATOM 1325 N N . HIS A 1 169 ? 17.643 32.004 -46.406 1.00 23.71 169 HIS A N 1
ATOM 1326 C CA . HIS A 1 169 ? 16.749 30.846 -46.366 1.00 24.05 169 HIS A CA 1
ATOM 1327 C C . HIS A 1 169 ? 17.337 29.786 -45.456 1.00 26.58 169 HIS A C 1
ATOM 1328 O O . HIS A 1 169 ? 18.132 28.961 -45.903 1.00 27.16 169 HIS A O 1
ATOM 1335 N N . ALA A 1 170 ? 16.930 29.815 -44.196 1.00 24.70 170 ALA A N 1
ATOM 1336 C CA . ALA A 1 170 ? 17.484 28.956 -43.168 1.00 26.95 170 ALA A CA 1
ATOM 1337 C C . ALA A 1 170 ? 16.371 28.802 -42.130 1.00 28.58 170 ALA A C 1
ATOM 1338 O O . ALA A 1 170 ? 15.539 29.720 -42.015 1.00 29.80 170 ALA A O 1
ATOM 1340 N N . TYR A 1 171 ? 16.348 27.661 -41.426 1.00 25.94 171 TYR A N 1
ATOM 1341 C CA . TYR A 1 171 ? 15.272 27.302 -40.494 1.00 25.84 171 TYR A CA 1
ATOM 1342 C C . TYR A 1 171 ? 15.826 27.079 -39.095 1.00 25.85 171 TYR A C 1
ATOM 1343 O O . TYR A 1 171 ? 16.954 26.561 -38.927 1.00 24.79 171 TYR A O 1
ATOM 1352 N N . ILE A 1 172 ? 15.015 27.442 -38.113 1.00 24.86 172 ILE A N 1
ATOM 1353 C CA . ILE A 1 172 ? 15.102 26.876 -36.776 1.00 24.99 172 ILE A CA 1
ATOM 1354 C C . ILE A 1 172 ? 14.116 25.727 -36.712 1.00 25.82 172 ILE A C 1
ATOM 1355 O O . ILE A 1 172 ? 12.967 25.903 -37.146 1.00 24.97 172 ILE A O 1
ATOM 1360 N N . LEU A 1 173 ? 14.569 24.567 -36.229 1.00 24.06 173 LEU A N 1
ATOM 1361 C CA . LEU A 1 173 ? 13.738 23.377 -36.116 1.00 24.46 173 LEU A CA 1
ATOM 1362 C C . LEU A 1 173 ? 13.588 22.930 -34.677 1.00 24.71 173 LEU A C 1
ATOM 1363 O O . LEU A 1 173 ? 14.402 23.288 -33.789 1.00 25.96 173 LEU A O 1
ATOM 1368 N N . GLY A 1 174 ? 12.619 22.037 -34.476 1.00 23.77 174 GLY A N 1
ATOM 1369 C CA . GLY A 1 174 ? 12.490 21.384 -33.172 1.00 25.97 174 GLY A CA 1
ATOM 1370 C C . GLY A 1 174 ? 11.484 22.077 -32.272 1.00 27.03 174 GLY A C 1
ATOM 1371 O O . GLY A 1 174 ? 10.527 22.731 -32.742 1.00 26.40 174 GLY A O 1
ATOM 1372 N N . GLU A 1 175 ? 11.684 21.916 -30.960 1.00 29.10 175 GLU A N 1
ATOM 1373 C CA . GLU A 1 175 ? 10.817 22.532 -29.964 1.00 31.61 175 GLU A CA 1
ATOM 1374 C C . GLU A 1 175 ? 10.947 24.047 -30.041 1.00 31.91 175 GLU A C 1
ATOM 1375 O O . GLU A 1 175 ? 12.051 24.553 -30.126 1.00 33.44 175 GLU A O 1
ATOM 1381 N N . HIS A 1 176 ? 9.842 24.782 -30.040 1.00 29.50 176 HIS A N 1
ATOM 1382 C CA . HIS A 1 176 ? 9.906 26.241 -29.858 1.00 29.18 176 HIS A CA 1
ATOM 1383 C C . HIS A 1 176 ? 10.234 26.475 -28.359 1.00 32.60 176 HIS A C 1
ATOM 1384 O O . HIS A 1 176 ? 9.345 26.580 -27.538 1.00 34.02 176 HIS A O 1
ATOM 1391 N N . GLY A 1 177 ? 11.514 26.549 -28.020 1.00 33.21 177 GLY A N 1
ATOM 1392 C CA . GLY A 1 177 ? 11.937 26.527 -26.599 1.00 34.14 177 GLY A CA 1
ATOM 1393 C C . GLY A 1 177 ? 13.403 26.155 -26.601 1.00 35.85 177 GLY A C 1
ATOM 1394 O O . GLY A 1 177 ? 14.060 26.223 -27.671 1.00 35.13 177 GLY A O 1
ATOM 1395 N N . ASP A 1 178 ? 13.901 25.744 -25.442 1.00 39.60 178 ASP A N 1
ATOM 1396 C CA . ASP A 1 178 ? 15.341 25.622 -25.177 1.00 43.37 178 ASP A CA 1
ATOM 1397 C C . ASP A 1 178 ? 16.039 24.583 -26.045 1.00 41.10 178 ASP A C 1
ATOM 1398 O O . ASP A 1 178 ? 17.244 24.678 -26.243 1.00 42.41 178 ASP A O 1
ATOM 1403 N N . SER A 1 179 ? 15.298 23.608 -26.569 1.00 38.91 179 SER A N 1
ATOM 1404 C CA . SER A 1 179 ? 15.929 22.541 -27.366 1.00 36.92 179 SER A CA 1
ATOM 1405 C C . SER A 1 179 ? 15.842 22.773 -28.895 1.00 34.87 179 SER A C 1
ATOM 1406 O O . SER A 1 179 ? 16.254 21.928 -29.679 1.00 33.73 179 SER A O 1
ATOM 1409 N N . GLU A 1 180 ? 15.368 23.928 -29.338 1.00 33.03 180 GLU A N 1
ATOM 1410 C CA . GLU A 1 180 ? 15.424 24.234 -30.772 1.00 32.86 180 GLU A CA 1
ATOM 1411 C C . GLU A 1 180 ? 16.849 24.301 -31.291 1.00 30.48 180 GLU A C 1
ATOM 1412 O O . GLU A 1 180 ? 17.783 24.486 -30.550 1.00 30.94 180 GLU A O 1
ATOM 1418 N N . PHE A 1 181 ? 17.021 24.206 -32.594 1.00 28.06 181 PHE A N 1
ATOM 1419 C CA . PHE A 1 181 ? 18.381 24.202 -33.113 1.00 29.61 181 PHE A CA 1
ATOM 1420 C C . PHE A 1 181 ? 18.359 24.741 -34.543 1.00 27.70 181 PHE A C 1
ATOM 1421 O O . PHE A 1 181 ? 17.302 24.767 -35.197 1.00 25.99 181 PHE A O 1
ATOM 1429 N N . VAL A 1 182 ? 19.506 25.211 -35.023 1.00 29.26 182 VAL A N 1
ATOM 1430 C CA . VAL A 1 182 ? 19.585 25.736 -36.378 1.00 28.42 182 VAL A CA 1
ATOM 1431 C C . VAL A 1 182 ? 19.900 24.606 -37.316 1.00 29.84 182 VAL A C 1
ATOM 1432 O O . VAL A 1 182 ? 20.786 23.816 -37.061 1.00 29.56 182 VAL A O 1
ATOM 1436 N N . CYS A 1 183 ? 19.208 24.551 -38.432 1.00 30.95 183 CYS A N 1
ATOM 1437 C CA . CYS A 1 183 ? 19.595 23.592 -39.449 1.00 31.23 183 CYS A CA 1
ATOM 1438 C C . CYS A 1 183 ? 20.635 24.267 -40.371 1.00 31.43 183 CYS A C 1
ATOM 1439 O O . CYS A 1 183 ? 20.287 24.846 -41.410 1.00 30.16 183 CYS A O 1
ATOM 1442 N N . TRP A 1 184 ? 21.905 24.251 -39.969 1.00 29.79 184 TRP A N 1
ATOM 1443 C CA . TRP A 1 184 ? 22.931 24.885 -40.804 1.00 29.65 184 TRP A CA 1
ATOM 1444 C C . TRP A 1 184 ? 23.241 24.105 -42.089 1.00 29.84 184 TRP A C 1
ATOM 1445 O O . TRP A 1 184 ? 23.783 24.682 -43.005 1.00 28.47 184 TRP A O 1
ATOM 1456 N N . SER A 1 185 ? 22.977 22.790 -42.133 1.00 30.50 185 SER A N 1
ATOM 1457 C CA . SER A 1 185 ? 23.367 21.986 -43.299 1.00 31.90 185 SER A CA 1
ATOM 1458 C C . SER A 1 185 ? 22.513 22.349 -44.521 1.00 31.25 185 SER A C 1
ATOM 1459 O O . SER A 1 185 ? 22.913 22.078 -45.667 1.00 33.52 185 SER A O 1
ATOM 1462 N N . ASN A 1 186 ? 21.328 22.885 -44.270 1.00 30.83 186 ASN A N 1
ATOM 1463 C CA . ASN A 1 186 ? 20.388 23.303 -45.346 1.00 33.26 186 ASN A CA 1
ATOM 1464 C C . ASN A 1 186 ? 20.076 24.788 -45.252 1.00 35.23 186 ASN A C 1
ATOM 1465 O O . ASN A 1 186 ? 18.923 25.170 -45.055 1.00 35.35 186 ASN A O 1
ATOM 1470 N N . ALA A 1 187 ? 21.093 25.633 -45.302 1.00 35.72 187 ALA A N 1
ATOM 1471 C CA . ALA A 1 187 ? 20.889 27.068 -45.134 1.00 35.43 187 ALA A CA 1
ATOM 1472 C C . ALA A 1 187 ? 21.544 27.746 -46.321 1.00 36.29 187 ALA A C 1
ATOM 1473 O O . ALA A 1 187 ? 22.633 27.350 -46.697 1.00 34.14 187 ALA A O 1
ATOM 1475 N N . ASN A 1 188 ? 20.850 28.691 -46.957 1.00 37.32 188 ASN A N 1
ATOM 1476 C CA . ASN A 1 188 ? 21.462 29.441 -48.027 1.00 41.51 188 ASN A CA 1
ATOM 1477 C C . ASN A 1 188 ? 21.047 30.913 -48.040 1.00 35.98 188 ASN A C 1
ATOM 1478 O O . ASN A 1 188 ? 20.138 31.353 -47.316 1.00 33.52 188 ASN A O 1
ATOM 1483 N N . VAL A 1 189 ? 21.799 31.688 -48.804 1.00 31.85 189 VAL A N 1
ATOM 1484 C CA . VAL A 1 189 ? 21.465 33.093 -48.995 1.00 28.82 189 VAL A CA 1
ATOM 1485 C C . VAL A 1 189 ? 21.215 33.227 -50.491 1.00 30.78 189 VAL A C 1
ATOM 1486 O O . VAL A 1 189 ? 22.106 32.979 -51.297 1.00 29.89 189 VAL A O 1
ATOM 1490 N N . GLY A 1 190 ? 19.974 33.521 -50.872 1.00 32.98 190 GLY A N 1
ATOM 1491 C CA . GLY A 1 190 ? 19.637 33.503 -52.288 1.00 38.34 190 GLY A CA 1
ATOM 1492 C C . GLY A 1 190 ? 19.632 32.026 -52.658 1.00 43.53 190 GLY A C 1
ATOM 1493 O O . GLY A 1 190 ? 18.872 31.237 -52.100 1.00 53.83 190 GLY A O 1
ATOM 1494 N N . ALA A 1 191 ? 20.533 31.618 -53.531 1.00 39.64 191 ALA A N 1
ATOM 1495 C CA . ALA A 1 191 ? 20.618 30.194 -53.859 1.00 37.19 191 ALA A CA 1
ATOM 1496 C C . ALA A 1 191 ? 21.941 29.602 -53.339 1.00 34.84 191 ALA A C 1
ATOM 1497 O O . ALA A 1 191 ? 22.254 28.454 -53.583 1.00 36.39 191 ALA A O 1
ATOM 1499 N N . LYS A 1 192 ? 22.725 30.425 -52.673 1.00 32.15 192 LYS A N 1
ATOM 1500 C CA . LYS A 1 192 ? 24.104 30.101 -52.317 1.00 30.76 192 LYS A CA 1
ATOM 1501 C C . LYS A 1 192 ? 24.231 29.468 -50.924 1.00 30.23 192 LYS A C 1
ATOM 1502 O O . LYS A 1 192 ? 23.842 30.085 -49.946 1.00 30.51 192 LYS A O 1
ATOM 1508 N N . PRO A 1 193 ? 24.785 28.238 -50.823 1.00 31.39 193 PRO A N 1
ATOM 1509 C CA . PRO A 1 193 ? 24.888 27.593 -49.495 1.00 30.57 193 PRO A CA 1
ATOM 1510 C C . PRO A 1 193 ? 25.619 28.473 -48.485 1.00 29.77 193 PRO A C 1
ATOM 1511 O O . PRO A 1 193 ? 26.589 29.178 -48.840 1.00 29.56 193 PRO A O 1
ATOM 1515 N N . ILE A 1 194 ? 25.187 28.430 -47.224 1.00 29.59 194 ILE A N 1
ATOM 1516 C CA . ILE A 1 194 ? 25.796 29.276 -46.206 1.00 27.78 194 ILE A CA 1
ATOM 1517 C C . ILE A 1 194 ? 27.288 29.014 -46.043 1.00 30.56 194 ILE A C 1
ATOM 1518 O O . ILE A 1 194 ? 28.051 29.927 -45.677 1.00 31.78 194 ILE A O 1
ATOM 1523 N N . ALA A 1 195 ? 27.731 27.773 -46.249 1.00 35.39 195 ALA A N 1
ATOM 1524 C CA . ALA A 1 195 ? 29.170 27.502 -46.068 1.00 36.75 195 ALA A CA 1
ATOM 1525 C C . ALA A 1 195 ? 29.960 28.304 -47.094 1.00 36.10 195 ALA A C 1
ATOM 1526 O O . ALA A 1 195 ? 31.056 28.803 -46.820 1.00 35.38 195 ALA A O 1
ATOM 1528 N N . ASP A 1 196 ? 29.402 28.407 -48.302 1.00 34.03 196 ASP A N 1
ATOM 1529 C CA . ASP A 1 196 ? 30.064 29.183 -49.360 1.00 35.84 196 ASP A CA 1
ATOM 1530 C C . ASP A 1 196 ? 30.044 30.674 -49.042 1.00 32.61 196 ASP A C 1
ATOM 1531 O O . ASP A 1 196 ? 30.988 31.386 -49.350 1.00 34.02 196 ASP A O 1
ATOM 1536 N N . VAL A 1 197 ? 28.959 31.138 -48.447 1.00 31.76 197 VAL A N 1
ATOM 1537 C CA . VAL A 1 197 ? 28.850 32.548 -48.026 1.00 31.28 197 VAL A CA 1
ATOM 1538 C C . VAL A 1 197 ? 29.931 32.868 -47.022 1.00 31.77 197 VAL A C 1
ATOM 1539 O O . VAL A 1 197 ? 30.671 33.830 -47.190 1.00 32.36 197 VAL A O 1
ATOM 1543 N N . ILE A 1 198 ? 30.072 32.019 -46.011 1.00 33.76 198 ILE A N 1
ATOM 1544 C CA . ILE A 1 198 ? 31.177 32.155 -45.037 1.00 35.63 198 ILE A CA 1
ATOM 1545 C C . ILE A 1 198 ? 32.539 32.211 -45.680 1.00 38.06 198 ILE A C 1
ATOM 1546 O O . ILE A 1 198 ? 33.394 33.030 -45.325 1.00 37.17 198 ILE A O 1
ATOM 1551 N N . ASP A 1 199 ? 32.776 31.339 -46.652 1.00 41.65 199 ASP A N 1
ATOM 1552 C CA . ASP A 1 199 ? 34.094 31.382 -47.307 1.00 44.97 199 ASP A CA 1
ATOM 1553 C C . ASP A 1 199 ? 34.323 32.656 -48.091 1.00 42.82 199 ASP A C 1
ATOM 1554 O O . ASP A 1 199 ? 35.446 33.094 -48.232 1.00 42.76 199 ASP A O 1
ATOM 1559 N N . SER A 1 200 ? 33.258 33.233 -48.629 1.00 39.26 200 SER A N 1
ATOM 156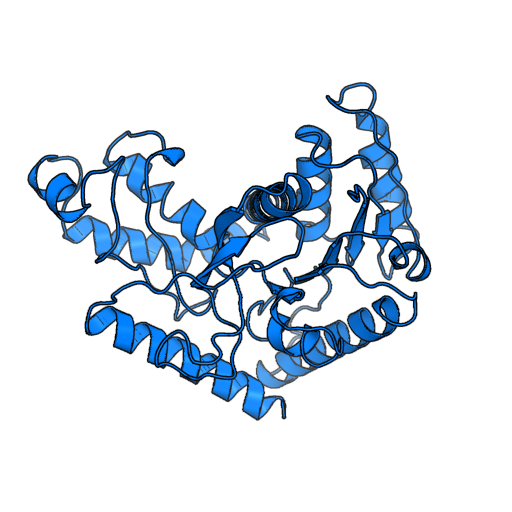0 C CA . SER A 1 200 ? 33.367 34.382 -49.548 1.00 40.42 200 SER A CA 1
ATOM 1561 C C . SER A 1 200 ? 33.463 35.725 -48.857 1.00 38.33 200 SER A C 1
ATOM 1562 O O . SER A 1 200 ? 34.163 36.625 -49.299 1.00 37.99 200 SER A O 1
ATOM 1565 N N . MET A 1 201 ? 32.662 35.865 -47.808 1.00 35.64 201 MET A N 1
ATOM 1566 C CA . MET A 1 201 ? 32.451 37.125 -47.142 1.00 35.69 201 MET A CA 1
ATOM 1567 C C . MET A 1 201 ? 33.246 37.212 -45.842 1.00 38.10 201 MET A C 1
ATOM 1568 O O . MET A 1 201 ? 33.037 36.408 -44.935 1.00 36.36 201 MET A O 1
ATOM 1573 N N . ASP A 1 202 ? 34.081 38.227 -45.732 1.00 39.98 202 ASP A N 1
ATOM 1574 C CA . ASP A 1 202 ? 34.744 38.531 -44.457 1.00 44.69 202 ASP A CA 1
ATOM 1575 C C . ASP A 1 202 ? 33.758 38.889 -43.369 1.00 41.90 202 ASP A C 1
ATOM 1576 O O . ASP A 1 202 ? 34.097 38.781 -42.196 1.00 41.46 202 ASP A O 1
ATOM 1581 N N . GLU A 1 203 ? 32.548 39.294 -43.775 1.00 34.82 203 GLU A N 1
ATOM 1582 C CA . GLU A 1 203 ? 31.473 39.706 -42.867 1.00 36.15 203 GLU A CA 1
ATOM 1583 C C . GLU A 1 203 ? 30.936 38.604 -41.943 1.00 37.55 203 GLU A C 1
ATOM 1584 O O . GLU A 1 203 ? 30.272 38.904 -40.968 1.00 35.07 203 GLU A O 1
ATOM 1590 N N . ILE A 1 204 ? 31.133 37.333 -42.283 1.00 36.46 204 ILE A N 1
ATOM 1591 C CA . ILE A 1 204 ? 30.544 36.262 -41.474 1.00 33.67 204 ILE A CA 1
ATOM 1592 C C . ILE A 1 204 ? 31.503 35.065 -41.400 1.00 35.64 204 ILE A C 1
ATOM 1593 O O . ILE A 1 204 ? 32.116 34.666 -42.389 1.00 34.39 204 ILE A O 1
ATOM 1598 N N . SER A 1 205 ? 31.674 34.548 -40.180 1.00 35.84 205 SER A N 1
ATOM 1599 C CA A SER A 1 205 ? 32.596 33.442 -39.943 0.50 37.08 205 SER A CA 1
ATOM 1600 C CA B SER A 1 205 ? 32.602 33.466 -39.896 0.50 36.89 205 SER A CA 1
ATOM 1601 C C . SER A 1 205 ? 31.886 32.300 -39.221 1.00 37.59 205 SER A C 1
ATOM 1602 O O . SER A 1 205 ? 30.773 32.459 -38.718 1.00 35.25 205 SER A O 1
ATOM 1607 N N . PHE A 1 206 ? 32.548 31.148 -39.153 1.00 43.11 206 PHE A N 1
ATOM 1608 C CA . PHE A 1 206 ? 32.031 30.008 -38.389 1.00 47.30 206 PHE A CA 1
ATOM 1609 C C . PHE A 1 206 ? 31.683 30.395 -36.943 1.00 45.71 206 PHE A C 1
ATOM 1610 O O . PHE A 1 206 ? 30.654 29.982 -36.430 1.00 44.11 206 PHE A O 1
ATOM 1618 N N . GLU A 1 207 ? 32.503 31.230 -36.292 1.00 47.78 207 GLU A N 1
ATOM 1619 C CA . GLU A 1 207 ? 32.250 31.617 -34.891 1.00 49.41 207 GLU A CA 1
ATOM 1620 C C . GLU A 1 207 ? 30.973 32.386 -34.730 1.00 45.04 207 GLU A C 1
ATOM 1621 O O . GLU A 1 207 ? 30.335 32.340 -33.671 1.00 42.98 207 GLU A O 1
ATOM 1627 N N . ASP A 1 208 ? 30.591 33.110 -35.779 1.00 41.15 208 ASP A N 1
ATOM 1628 C CA . ASP A 1 208 ? 29.400 33.924 -35.684 1.00 38.73 208 ASP A CA 1
ATOM 1629 C C . ASP A 1 208 ? 28.164 33.039 -35.583 1.00 36.05 208 ASP A C 1
ATOM 1630 O O . ASP A 1 208 ? 27.124 33.466 -35.066 1.00 33.31 208 ASP A O 1
ATOM 1635 N N . LEU A 1 209 ? 28.262 31.821 -36.123 1.00 36.21 209 LEU A N 1
ATOM 1636 C CA . LEU A 1 209 ? 27.098 30.957 -36.236 1.00 34.67 209 LEU A CA 1
ATOM 1637 C C . LEU A 1 209 ? 26.619 30.549 -34.844 1.00 33.61 209 LEU A C 1
ATOM 1638 O O . LEU A 1 209 ? 25.439 30.576 -34.560 1.00 33.25 209 LEU A O 1
ATOM 1643 N N . GLU A 1 210 ? 27.554 30.151 -33.988 1.00 33.50 210 GLU A N 1
ATOM 1644 C CA . GLU A 1 210 ? 27.195 29.732 -32.637 1.00 34.40 210 GLU A CA 1
ATOM 1645 C C . GLU A 1 210 ? 26.637 30.931 -31.896 1.00 31.90 210 GLU A C 1
ATOM 1646 O O . GLU A 1 210 ? 25.629 30.809 -31.190 1.00 32.02 210 GLU A O 1
ATOM 1652 N N . HIS A 1 211 ? 27.225 32.107 -32.115 1.00 31.92 211 HIS A N 1
ATOM 1653 C CA . HIS A 1 211 ? 26.705 33.314 -31.480 1.00 32.29 211 HIS A CA 1
ATOM 1654 C C . HIS A 1 211 ? 25.269 33.586 -31.893 1.00 31.18 211 HIS A C 1
ATOM 1655 O O . HIS A 1 211 ? 24.416 33.912 -31.075 1.00 30.92 211 HIS A O 1
ATOM 1662 N N . ILE A 1 212 ? 25.016 33.462 -33.194 1.00 30.27 212 ILE A N 1
ATOM 1663 C CA . ILE A 1 212 ? 23.674 33.689 -33.730 1.00 28.79 212 ILE A CA 1
ATOM 1664 C C . ILE A 1 212 ? 22.659 32.708 -33.130 1.00 28.30 212 ILE A C 1
ATOM 1665 O O . ILE A 1 212 ? 21.543 33.109 -32.770 1.00 28.05 212 ILE A O 1
ATOM 1670 N N . TYR A 1 213 ? 23.046 31.437 -33.008 1.00 28.19 213 TYR A N 1
ATOM 1671 C CA . TYR A 1 213 ? 22.162 30.467 -32.357 1.00 30.02 213 TYR A CA 1
ATOM 1672 C C . TYR A 1 213 ? 21.822 30.932 -30.931 1.00 29.98 213 TYR A C 1
ATOM 1673 O O . TYR A 1 213 ? 20.654 30.940 -30.528 1.00 29.26 213 TYR A O 1
ATOM 1682 N N . LEU A 1 214 ? 22.837 31.351 -30.178 1.00 29.35 214 LEU A N 1
ATOM 1683 C CA . LEU A 1 214 ? 22.608 31.835 -28.808 1.00 29.86 214 LEU A CA 1
ATOM 1684 C C . LEU A 1 214 ? 21.668 33.029 -28.792 1.00 29.84 214 LEU A C 1
ATOM 1685 O O . LEU A 1 214 ? 20.741 33.092 -27.971 1.00 29.58 214 LEU A O 1
ATOM 1690 N N . LYS A 1 215 ? 21.868 33.959 -29.730 1.00 28.64 215 LYS A N 1
ATOM 1691 C CA . LYS A 1 215 ? 20.984 35.137 -29.826 1.00 28.90 215 LYS A CA 1
ATOM 1692 C C . LYS A 1 215 ? 19.551 34.718 -30.074 1.00 29.07 215 LYS A C 1
ATOM 1693 O O . LYS A 1 215 ? 18.595 35.269 -29.518 1.00 30.45 215 LYS A O 1
ATOM 1699 N N . VAL A 1 216 ? 19.387 33.765 -30.974 1.00 27.50 216 VAL A N 1
ATOM 1700 C CA . VAL A 1 216 ? 18.037 33.284 -31.259 1.00 27.10 216 VAL A CA 1
ATOM 1701 C C . VAL A 1 216 ? 17.417 32.608 -30.032 1.00 28.33 216 VAL A C 1
ATOM 1702 O O . VAL A 1 216 ? 16.254 32.864 -29.682 1.00 28.61 216 VAL A O 1
ATOM 1706 N N . ARG A 1 217 ? 18.202 31.756 -29.362 1.00 29.40 217 ARG A N 1
ATOM 1707 C CA . ARG A 1 217 ? 17.781 31.108 -28.122 1.00 32.31 217 ARG A CA 1
ATOM 1708 C C . ARG A 1 217 ? 17.311 32.077 -27.020 1.00 31.40 217 ARG A C 1
ATOM 1709 O O . ARG A 1 217 ? 16.335 31.811 -26.318 1.00 31.35 217 ARG A O 1
ATOM 1717 N N . ASP A 1 218 ? 18.016 33.200 -26.890 1.00 27.82 218 ASP A N 1
ATOM 1718 C CA . ASP A 1 218 ? 17.831 34.152 -25.785 1.00 27.33 218 ASP A CA 1
ATOM 1719 C C . ASP A 1 218 ? 16.883 35.289 -26.146 1.00 26.05 218 ASP A C 1
ATOM 1720 O O . ASP A 1 218 ? 16.573 36.110 -25.289 1.00 26.94 218 ASP A O 1
ATOM 1725 N N . ALA A 1 219 ? 16.424 35.332 -27.405 1.00 25.01 219 ALA A N 1
ATOM 1726 C CA . ALA A 1 219 ? 15.634 36.482 -27.893 1.00 25.16 219 ALA A CA 1
ATOM 1727 C C . ALA A 1 219 ? 14.359 36.777 -27.106 1.00 26.76 219 ALA A C 1
ATOM 1728 O O . ALA A 1 219 ? 14.115 37.922 -26.728 1.00 28.21 219 ALA A O 1
ATOM 1730 N N . ALA A 1 220 ? 13.545 35.762 -26.833 1.00 25.76 220 ALA A N 1
ATOM 1731 C CA . ALA A 1 220 ? 12.338 35.979 -26.041 1.00 26.14 220 ALA A CA 1
ATOM 1732 C C . ALA A 1 220 ? 12.652 36.541 -24.669 1.00 29.68 220 ALA A C 1
ATOM 1733 O O . ALA A 1 220 ? 12.011 37.487 -24.191 1.00 30.81 220 ALA A O 1
ATOM 1735 N N . TYR A 1 221 ? 13.599 35.909 -23.990 1.00 27.49 221 TYR A N 1
ATOM 1736 C CA . TYR A 1 221 ? 13.972 36.383 -22.657 1.00 28.98 221 TYR A CA 1
ATOM 1737 C C . TYR A 1 221 ? 14.394 37.836 -22.693 1.00 28.91 221 TYR A C 1
ATOM 1738 O O . TYR A 1 221 ? 14.066 38.647 -21.811 1.00 28.25 221 TYR A O 1
ATOM 1747 N N . GLU A 1 222 ? 15.189 38.140 -23.702 1.00 27.08 222 GLU A N 1
ATOM 1748 C CA . GLU A 1 222 ? 15.761 39.472 -23.837 1.00 31.60 222 GLU A CA 1
ATOM 1749 C C . GLU A 1 222 ? 14.631 40.517 -23.985 1.00 29.56 222 GLU A C 1
ATOM 1750 O O . GLU A 1 222 ? 14.647 41.578 -23.332 1.00 30.15 222 GLU A O 1
ATOM 1756 N N . ILE A 1 223 ? 13.654 40.206 -24.836 1.00 26.90 223 ILE A N 1
ATOM 1757 C CA . ILE A 1 223 ? 12.563 41.129 -25.072 1.00 25.87 223 ILE A CA 1
ATOM 1758 C C . ILE A 1 223 ? 11.683 41.246 -23.809 1.00 25.96 223 ILE A C 1
ATOM 1759 O O . ILE A 1 223 ? 11.386 42.342 -23.345 1.00 25.84 223 ILE A O 1
ATOM 1764 N N . ILE A 1 224 ? 11.301 40.109 -23.247 1.00 26.25 224 ILE A N 1
ATOM 1765 C CA . ILE A 1 224 ? 10.499 40.090 -22.013 1.00 27.53 224 ILE A CA 1
ATOM 1766 C C . ILE A 1 224 ? 11.149 40.900 -20.934 1.00 29.66 224 ILE A C 1
ATOM 1767 O O . ILE A 1 224 ? 10.464 41.650 -20.226 1.00 28.89 224 ILE A O 1
ATOM 1772 N N . SER A 1 225 ? 12.476 40.794 -20.800 1.00 30.63 225 SER A N 1
ATOM 1773 C CA . SER A 1 225 ? 13.125 41.501 -19.703 1.00 34.62 225 SER A CA 1
ATOM 1774 C C . SER A 1 225 ? 13.118 43.029 -19.928 1.00 34.31 225 SER A C 1
ATOM 1775 O O . SER A 1 225 ? 13.376 43.794 -19.007 1.00 33.53 225 SER A O 1
ATOM 1778 N N . ARG A 1 226 ? 12.880 43.466 -21.161 1.00 30.51 226 ARG A N 1
ATOM 1779 C CA . ARG A 1 226 ? 12.947 44.897 -21.504 1.00 31.66 226 ARG A CA 1
ATOM 1780 C C . ARG A 1 226 ? 11.577 45.576 -21.655 1.00 31.67 226 ARG A C 1
ATOM 1781 O O . ARG A 1 226 ? 11.419 46.772 -21.372 1.00 31.24 226 ARG A O 1
ATOM 1789 N N . LYS A 1 227 ? 10.607 44.820 -22.176 1.00 32.12 227 LYS A N 1
ATOM 1790 C CA . LYS A 1 227 ? 9.264 45.362 -22.374 1.00 33.89 227 LYS A CA 1
ATOM 1791 C C . LYS A 1 227 ? 8.134 44.426 -21.885 1.00 33.18 227 LYS A C 1
ATOM 1792 O O . LYS A 1 227 ? 7.037 44.499 -22.412 1.00 30.97 227 LYS A O 1
ATOM 1798 N N . LYS A 1 228 ? 8.425 43.545 -20.916 1.00 34.12 228 LYS A N 1
ATOM 1799 C CA . LYS A 1 228 ? 7.436 42.678 -20.206 1.00 35.63 228 LYS A CA 1
ATOM 1800 C C . LYS A 1 228 ? 6.949 41.460 -20.965 1.00 32.96 228 LYS A C 1
ATOM 1801 O O . LYS A 1 228 ? 6.688 40.421 -20.379 1.00 32.41 228 LYS A O 1
ATOM 1807 N N . ALA A 1 229 ? 6.849 41.549 -22.288 1.00 28.72 229 ALA A N 1
ATOM 1808 C CA . ALA A 1 229 ? 6.298 40.452 -23.053 1.00 27.52 229 ALA A CA 1
ATOM 1809 C C . ALA A 1 229 ? 6.742 40.604 -24.508 1.00 27.50 229 ALA A C 1
ATOM 1810 O O . ALA A 1 229 ? 7.058 41.711 -24.921 1.00 28.84 229 ALA A O 1
ATOM 1812 N N . THR A 1 230 ? 6.794 39.517 -25.256 1.00 24.06 230 THR A N 1
ATOM 1813 C CA . THR A 1 230 ? 7.060 39.644 -26.689 1.00 24.68 230 THR A CA 1
ATOM 1814 C C . THR A 1 230 ? 5.759 39.377 -27.455 1.00 25.94 230 THR A C 1
ATOM 1815 O O . THR A 1 230 ? 4.992 38.480 -27.083 1.00 26.00 230 THR A O 1
ATOM 1819 N N . TYR A 1 231 ? 5.465 40.169 -28.495 1.00 22.76 231 TYR A N 1
ATOM 1820 C CA . TYR A 1 231 ? 4.222 39.960 -29.236 1.00 22.59 231 TYR A CA 1
ATOM 1821 C C . TYR A 1 231 ? 4.204 40.524 -30.654 1.00 21.43 231 TYR A C 1
ATOM 1822 O O . TYR A 1 231 ? 3.450 40.029 -31.469 1.00 22.18 231 TYR A O 1
ATOM 1831 N N . TYR A 1 232 ? 5.019 41.528 -30.973 1.00 20.24 232 TYR A N 1
ATOM 1832 C CA . TYR A 1 232 ? 4.985 42.015 -32.362 1.00 20.29 232 TYR A CA 1
ATOM 1833 C C . TYR A 1 232 ? 5.530 40.962 -33.336 1.00 21.98 232 TYR A C 1
ATOM 1834 O O . TYR A 1 232 ? 4.971 40.702 -34.433 1.00 20.94 232 TYR A O 1
ATOM 1843 N N . GLY A 1 233 ? 6.614 40.317 -32.947 1.00 22.50 233 GLY A N 1
ATOM 1844 C CA . GLY A 1 233 ? 7.183 39.260 -33.786 1.00 22.36 233 GLY A CA 1
ATOM 1845 C C . GLY A 1 233 ? 6.208 38.130 -34.085 1.00 22.62 233 GLY A C 1
ATOM 1846 O O . GLY A 1 233 ? 5.941 37.823 -35.255 1.00 20.32 233 GLY A O 1
ATOM 1847 N N . ILE A 1 234 ? 5.627 37.512 -33.061 1.00 21.68 234 ILE A N 1
ATOM 1848 C CA A ILE A 1 234 ? 4.711 36.386 -33.303 0.50 21.18 234 ILE A CA 1
ATOM 1849 C CA B ILE A 1 234 ? 4.745 36.381 -33.365 0.50 21.10 234 ILE A CA 1
ATOM 1850 C C . ILE A 1 234 ? 3.483 36.880 -34.087 1.00 21.33 234 ILE A C 1
ATOM 1851 O O . ILE A 1 234 ? 2.934 36.166 -34.927 1.00 22.81 234 ILE A O 1
ATOM 1860 N N . GLY A 1 235 ? 3.060 38.113 -33.821 1.00 21.66 235 GLY A N 1
ATOM 1861 C CA . GLY A 1 235 ? 1.911 38.626 -34.556 1.00 20.76 235 GLY A CA 1
ATOM 1862 C C . GLY A 1 235 ? 2.125 38.556 -36.071 1.00 22.12 235 GLY A C 1
ATOM 1863 O O . GLY A 1 235 ? 1.236 38.139 -36.827 1.00 22.62 235 GLY A O 1
ATOM 1864 N N . MET A 1 236 ? 3.294 38.968 -36.535 1.00 20.36 236 MET A N 1
ATOM 1865 C CA . MET A 1 236 ? 3.564 38.938 -37.998 1.00 20.36 236 MET A CA 1
ATOM 1866 C C . MET A 1 236 ? 3.817 37.515 -38.525 1.00 21.34 236 MET A C 1
ATOM 1867 O O . MET A 1 236 ? 3.506 37.206 -39.687 1.00 23.53 236 MET A O 1
ATOM 1872 N N . ALA A 1 237 ? 4.373 36.633 -37.676 1.00 21.89 237 ALA A N 1
ATOM 1873 C CA . ALA A 1 237 ? 4.530 35.227 -38.048 1.00 22.61 237 ALA A CA 1
ATOM 1874 C C . ALA A 1 237 ? 3.131 34.621 -38.265 1.00 22.79 237 ALA A C 1
ATOM 1875 O O . ALA A 1 237 ? 2.908 33.902 -39.244 1.00 22.42 237 ALA A O 1
ATOM 1877 N N . LEU A 1 238 ? 2.198 34.882 -37.327 1.00 20.80 238 LEU A N 1
ATOM 1878 C CA . LEU A 1 238 ? 0.839 34.341 -37.464 1.00 21.37 238 LEU A CA 1
ATOM 1879 C C . LEU A 1 238 ? 0.132 34.895 -38.734 1.00 20.57 238 LEU A C 1
ATOM 1880 O O . LEU A 1 238 ? -0.645 34.180 -39.407 1.00 20.91 238 LEU A O 1
ATOM 1885 N N . VAL A 1 239 ? 0.368 36.168 -39.026 1.00 19.48 239 VAL A N 1
ATOM 1886 C CA . VAL A 1 239 ? -0.176 36.727 -40.274 1.00 19.77 239 VAL A CA 1
ATOM 1887 C C . VAL A 1 239 ? 0.346 35.954 -41.474 1.00 21.49 239 VAL A C 1
ATOM 1888 O O . VAL A 1 239 ? -0.410 35.586 -42.407 1.00 21.47 239 VAL A O 1
ATOM 1892 N N . ARG A 1 240 ? 1.641 35.664 -41.455 1.00 22.31 240 ARG A N 1
ATOM 1893 C CA . ARG A 1 240 ? 2.241 35.013 -42.619 1.00 22.83 240 ARG A CA 1
ATOM 1894 C C . ARG A 1 240 ? 1.696 33.628 -42.807 1.00 22.32 240 ARG A C 1
ATOM 1895 O O . ARG A 1 240 ? 1.464 33.188 -43.950 1.00 24.97 240 ARG A O 1
ATOM 1903 N N . ILE A 1 241 ? 1.501 32.914 -41.696 1.00 21.37 241 ILE A N 1
ATOM 1904 C CA . ILE A 1 241 ? 0.902 31.569 -41.765 1.00 20.97 241 ILE A CA 1
ATOM 1905 C C . ILE A 1 241 ? -0.516 31.676 -42.318 1.00 22.00 241 ILE A C 1
ATOM 1906 O O . ILE A 1 241 ? -0.913 30.935 -43.214 1.00 20.13 241 ILE A O 1
ATOM 1911 N N . THR A 1 242 ? -1.260 32.648 -41.809 1.00 21.53 242 THR A N 1
ATOM 1912 C CA . THR A 1 242 ? -2.637 32.877 -42.259 1.00 20.71 242 THR A CA 1
ATOM 1913 C C . THR A 1 242 ? -2.688 33.167 -43.774 1.00 20.60 242 THR A C 1
ATOM 1914 O O . THR A 1 242 ? -3.570 32.684 -44.504 1.00 21.30 242 THR A O 1
ATOM 1918 N N . ALA A 1 243 ? -1.769 33.996 -44.231 1.00 21.14 243 ALA A N 1
ATOM 1919 C CA . ALA A 1 243 ? -1.766 34.414 -45.655 1.00 20.01 243 ALA A CA 1
ATOM 1920 C C . ALA A 1 243 ? -1.439 33.242 -46.552 1.00 20.00 243 ALA A C 1
ATOM 1921 O O . ALA A 1 243 ? -2.033 33.075 -47.617 1.00 22.94 243 ALA A O 1
ATOM 1923 N N . ALA A 1 244 ? -0.535 32.369 -46.085 1.00 19.57 244 ALA A N 1
ATOM 1924 C CA . ALA A 1 244 ? -0.207 31.170 -46.892 1.00 22.51 244 ALA A CA 1
ATOM 1925 C C . ALA A 1 244 ? -1.438 30.309 -47.100 1.00 21.80 244 ALA A C 1
ATOM 1926 O O . ALA A 1 244 ? -1.648 29.717 -48.182 1.00 23.45 244 ALA A O 1
ATOM 1928 N N . ILE A 1 245 ? -2.263 30.207 -46.053 1.00 21.24 245 ILE A N 1
ATOM 1929 C CA . ILE A 1 245 ? -3.505 29.418 -46.151 1.00 21.32 245 ILE A CA 1
ATOM 1930 C C . ILE A 1 245 ? -4.597 30.136 -46.977 1.00 21.89 245 ILE A C 1
ATOM 1931 O O . ILE A 1 245 ? -5.122 29.590 -47.941 1.00 24.55 245 ILE A O 1
ATOM 1936 N N . PHE A 1 246 ? -4.935 31.377 -46.639 1.00 20.25 246 PHE A N 1
ATOM 1937 C CA . PHE A 1 246 ? -6.040 32.015 -47.368 1.00 21.58 246 PHE A CA 1
ATOM 1938 C C . PHE A 1 246 ? -5.670 32.361 -48.830 1.00 23.04 246 PHE A C 1
ATOM 1939 O O . PHE A 1 246 ? -6.530 32.428 -49.693 1.00 23.51 246 PHE A O 1
ATOM 1947 N N . ASN A 1 247 ? -4.397 32.592 -49.093 1.00 22.33 247 ASN A N 1
ATOM 1948 C CA . ASN A 1 247 ? -3.969 32.848 -50.501 1.00 23.43 247 ASN A CA 1
ATOM 1949 C C . ASN A 1 247 ? -3.579 31.557 -51.218 1.00 23.30 247 ASN A C 1
ATOM 1950 O O . ASN A 1 247 ? -3.117 31.585 -52.373 1.00 23.07 247 ASN A O 1
ATOM 1955 N N . ASN A 1 248 ? -3.784 30.432 -50.518 1.00 21.87 248 ASN A N 1
ATOM 1956 C CA . ASN A 1 248 ? -3.596 29.112 -51.128 1.00 21.66 248 ASN A CA 1
ATOM 1957 C C . ASN A 1 248 ? -2.197 28.968 -51.781 1.00 24.39 248 ASN A C 1
ATOM 1958 O O . ASN A 1 248 ? -2.072 28.573 -52.970 1.00 22.70 248 ASN A O 1
ATOM 1963 N N . GLU A 1 249 ? -1.157 29.304 -51.039 1.00 23.47 249 GLU A N 1
ATOM 1964 C CA . GLU A 1 249 ? 0.144 29.599 -51.664 1.00 23.70 249 GLU A CA 1
ATOM 1965 C C . GLU A 1 249 ? 0.981 28.353 -51.946 1.00 25.19 249 GLU A C 1
ATOM 1966 O O . GLU A 1 249 ? 1.801 28.412 -52.825 1.00 23.88 249 GLU A O 1
ATOM 1972 N N . ASN A 1 250 ? 0.795 27.257 -51.180 1.00 24.00 250 ASN A N 1
ATOM 1973 C CA . ASN A 1 250 ? 1.758 26.132 -51.187 1.00 23.58 250 ASN A CA 1
ATOM 1974 C C . ASN A 1 250 ? 3.140 26.698 -50.836 1.00 23.94 250 ASN A C 1
ATOM 1975 O O . ASN A 1 250 ? 4.152 26.505 -51.551 1.00 24.96 250 ASN A O 1
ATOM 1980 N N . ARG A 1 251 ? 3.138 27.414 -49.718 1.00 23.37 251 ARG A N 1
ATOM 1981 C CA . ARG A 1 251 ? 4.300 28.100 -49.154 1.00 23.98 251 ARG A CA 1
ATOM 1982 C C . ARG A 1 251 ? 4.983 27.181 -48.140 1.00 23.56 251 ARG A C 1
ATOM 1983 O O . ARG A 1 251 ? 4.311 26.518 -47.368 1.00 25.30 251 ARG A O 1
ATOM 1991 N N . ILE A 1 252 ? 6.304 27.172 -48.115 1.00 22.87 252 ILE A N 1
ATOM 1992 C CA . ILE A 1 252 ? 7.037 26.368 -47.124 1.00 23.95 252 ILE A CA 1
ATOM 1993 C C . ILE A 1 252 ? 7.379 27.258 -45.943 1.00 24.18 252 ILE A C 1
ATOM 1994 O O . ILE A 1 252 ? 8.096 28.268 -46.105 1.00 23.81 252 ILE A O 1
ATOM 1999 N N . LEU A 1 253 ? 6.824 26.905 -44.791 1.00 26.39 253 LEU A N 1
ATOM 2000 C CA . LEU A 1 253 ? 7.104 27.587 -43.507 1.00 25.38 253 LEU A CA 1
ATOM 2001 C C . LEU A 1 253 ? 7.358 26.587 -42.389 1.00 26.09 253 LEU A C 1
ATOM 2002 O O . LEU A 1 253 ? 6.718 25.550 -42.327 1.00 24.53 253 LEU A O 1
ATOM 2007 N N . PRO A 1 254 ? 8.268 26.923 -41.468 1.00 26.89 254 PRO A N 1
ATOM 2008 C CA . PRO A 1 254 ? 8.505 26.026 -40.341 1.00 26.01 254 PRO A CA 1
ATOM 2009 C C . PRO A 1 254 ? 7.417 26.293 -39.326 1.00 27.51 254 PRO A C 1
ATOM 2010 O O . PRO A 1 254 ? 7.235 27.441 -38.914 1.00 28.10 254 PRO A O 1
ATOM 2014 N N . ILE A 1 255 ? 6.645 25.255 -39.001 1.00 23.99 255 ILE A N 1
ATOM 2015 C CA . ILE A 1 255 ? 5.523 25.369 -38.062 1.00 23.71 255 ILE A CA 1
ATOM 2016 C C . ILE A 1 255 ? 5.473 24.101 -37.257 1.00 24.66 255 ILE A C 1
ATOM 2017 O O . ILE A 1 255 ? 6.159 23.134 -37.604 1.00 25.40 255 ILE A O 1
ATOM 2022 N N A SER A 1 256 ? 4.680 24.103 -36.178 0.50 23.57 256 SER A N 1
ATOM 2023 N N B SER A 1 256 ? 4.666 24.098 -36.205 0.50 23.61 256 SER A N 1
ATOM 2024 C CA A SER A 1 256 ? 4.407 22.900 -35.409 0.50 23.61 256 SER A CA 1
ATOM 2025 C CA B SER A 1 256 ? 4.470 22.896 -35.451 0.50 23.69 256 SER A CA 1
ATOM 2026 C C A SER A 1 256 ? 3.497 21.958 -36.184 0.50 24.11 256 SER A C 1
ATOM 2027 C C B SER A 1 256 ? 3.506 21.958 -36.167 0.50 24.12 256 SER A C 1
ATOM 2028 O O A SER A 1 256 ? 2.358 22.311 -36.473 0.50 23.99 256 SER A O 1
ATOM 2029 O O B SER A 1 256 ? 2.358 22.314 -36.410 0.50 24.03 256 SER A O 1
ATOM 2034 N N . VAL A 1 257 ? 3.987 20.753 -36.479 1.00 23.55 257 VAL A N 1
ATOM 2035 C CA . VAL A 1 257 ? 3.197 19.753 -37.222 1.00 24.99 257 VAL A CA 1
ATOM 2036 C C . VAL A 1 257 ? 3.459 18.395 -36.644 1.00 27.86 257 VAL A C 1
ATOM 2037 O O . VAL A 1 257 ? 4.495 18.174 -35.976 1.00 28.42 257 VAL A O 1
ATOM 2041 N N . LEU A 1 258 ? 2.546 17.468 -36.910 1.00 28.50 258 LEU A N 1
ATOM 2042 C CA . LEU A 1 258 ? 2.686 16.120 -36.387 1.00 28.70 258 LEU A CA 1
ATOM 2043 C C . LEU A 1 258 ? 3.749 15.395 -37.210 1.00 30.62 258 LEU A C 1
ATOM 2044 O O . LEU A 1 258 ? 3.540 15.165 -38.418 1.00 29.88 258 LEU A O 1
ATOM 2049 N N . ASN A 1 259 ? 4.861 15.011 -36.584 1.00 31.17 259 ASN A N 1
ATOM 2050 C CA . ASN A 1 259 ? 5.931 14.338 -37.347 1.00 33.01 259 ASN A CA 1
ATOM 2051 C C . ASN A 1 259 ? 5.403 13.120 -38.099 1.00 34.57 259 ASN A C 1
ATOM 2052 O O . ASN A 1 259 ? 5.499 13.045 -39.331 1.00 35.29 259 ASN A O 1
ATOM 2057 N N . ASN A 1 260 ? 4.853 12.167 -37.352 1.00 35.95 260 ASN A N 1
ATOM 2058 C CA . ASN A 1 260 ? 4.127 11.055 -37.989 1.00 37.54 260 ASN A CA 1
ATOM 2059 C C . ASN A 1 260 ? 5.031 10.267 -38.947 1.00 37.58 260 ASN A C 1
ATOM 2060 O O . ASN A 1 260 ? 4.600 9.854 -40.020 1.00 37.50 260 ASN A O 1
ATOM 2065 N N . GLY A 1 261 ? 6.285 10.056 -38.569 1.00 35.85 261 GLY A N 1
ATOM 2066 C CA . GLY A 1 261 ? 7.138 9.191 -39.380 1.00 36.40 261 GLY A CA 1
ATOM 2067 C C . GLY A 1 261 ? 7.910 9.932 -40.483 1.00 34.90 261 GLY A C 1
ATOM 2068 O O . GLY A 1 261 ? 8.734 9.352 -41.158 1.00 36.29 261 GLY A O 1
ATOM 2069 N N . VAL A 1 262 ? 7.673 11.220 -40.660 1.00 32.98 262 VAL A N 1
ATOM 2070 C CA . VAL A 1 262 ? 8.404 11.899 -41.727 1.00 32.94 262 VAL A CA 1
ATOM 2071 C C . VAL A 1 262 ? 9.884 11.969 -41.370 1.00 34.07 262 VAL A C 1
ATOM 2072 O O . VAL A 1 262 ? 10.711 11.511 -42.153 1.00 34.76 262 VAL A O 1
ATOM 2076 N N . TYR A 1 263 ? 10.218 12.488 -40.181 1.00 33.40 263 TYR A N 1
ATOM 2077 C CA . TYR A 1 263 ? 11.599 12.469 -39.712 1.00 35.22 263 TYR A CA 1
ATOM 2078 C C . TYR A 1 263 ? 11.787 11.232 -38.822 1.00 39.06 263 TYR A C 1
ATOM 2079 O O . TYR A 1 263 ? 10.791 10.609 -38.379 1.00 37.53 263 TYR A O 1
ATOM 2088 N N . ASP A 1 264 ? 13.012 10.802 -38.546 1.00 44.57 264 ASP A N 1
ATOM 2089 C CA . ASP A 1 264 ? 13.025 9.545 -37.784 1.00 53.37 264 ASP A CA 1
ATOM 2090 C C . ASP A 1 264 ? 12.951 9.738 -36.262 1.00 51.75 264 ASP A C 1
ATOM 2091 O O . ASP A 1 264 ? 13.057 8.786 -35.517 1.00 58.06 264 ASP A O 1
ATOM 2096 N N . CYS A 1 265 ? 12.690 10.950 -35.814 1.00 47.15 265 CYS A N 1
ATOM 2097 C CA . CYS A 1 265 ? 12.374 11.171 -34.413 1.00 44.62 265 CYS A CA 1
ATOM 2098 C C . CYS A 1 265 ? 10.975 10.637 -34.079 1.00 42.51 265 CYS A C 1
ATOM 2099 O O . CYS A 1 265 ? 10.279 10.160 -34.974 1.00 43.31 265 CYS A O 1
ATOM 2102 N N . GLU A 1 266 ? 10.584 10.729 -32.801 1.00 41.92 266 GLU A N 1
ATOM 2103 C CA A GLU A 1 266 ? 9.253 10.339 -32.326 0.50 42.25 266 GLU A CA 1
ATOM 2104 C CA B GLU A 1 266 ? 9.252 10.283 -32.353 0.50 42.31 266 GLU A CA 1
ATOM 2105 C C . GLU A 1 266 ? 8.166 10.689 -33.336 1.00 40.17 266 GLU A C 1
ATOM 2106 O O . GLU A 1 266 ? 8.120 11.820 -33.824 1.00 37.99 266 GLU A O 1
ATOM 2117 N N . ASP A 1 267 ? 7.301 9.730 -33.641 1.00 40.63 267 ASP A N 1
ATOM 2118 C CA . ASP A 1 267 ? 6.221 9.964 -34.588 1.00 41.69 267 ASP A CA 1
ATOM 2119 C C . ASP A 1 267 ? 5.088 10.773 -33.957 1.00 37.65 267 ASP A C 1
ATOM 2120 O O . ASP A 1 267 ? 4.512 11.655 -34.596 1.00 34.21 267 ASP A O 1
ATOM 2125 N N . GLN A 1 268 ? 4.774 10.476 -32.696 1.00 36.99 268 GLN A N 1
ATOM 2126 C CA . GLN A 1 268 ? 3.605 11.092 -32.071 1.00 38.49 268 GLN A CA 1
ATOM 2127 C C . GLN A 1 268 ? 3.962 12.332 -31.233 1.00 36.11 268 GLN A C 1
ATOM 2128 O O . GLN A 1 268 ? 3.800 12.354 -30.001 1.00 35.82 268 GLN A O 1
ATOM 2134 N N . VAL A 1 269 ? 4.476 13.346 -31.921 1.00 34.79 269 VAL A N 1
ATOM 2135 C CA . VAL A 1 269 ? 4.697 14.674 -31.379 1.00 33.31 269 VAL A CA 1
ATOM 2136 C C . VAL A 1 269 ? 4.428 15.701 -32.428 1.00 32.51 269 VAL A C 1
ATOM 2137 O O . VAL A 1 269 ? 4.653 15.443 -33.626 1.00 32.65 269 VAL A O 1
ATOM 2141 N N . TYR A 1 270 ? 3.960 16.873 -31.997 1.00 30.51 270 TYR A N 1
ATOM 2142 C CA . TYR A 1 270 ? 3.953 18.041 -32.846 1.00 29.97 270 TYR A CA 1
ATOM 2143 C C . TYR A 1 270 ? 5.290 18.666 -32.601 1.00 29.69 270 TYR A C 1
ATOM 2144 O O . TYR A 1 270 ? 5.753 18.712 -31.436 1.00 28.14 270 TYR A O 1
ATOM 2153 N N . ILE A 1 271 ? 5.938 19.115 -33.670 1.00 26.06 271 ILE A N 1
ATOM 2154 C CA . ILE A 1 271 ? 7.282 19.675 -33.544 1.00 26.89 271 ILE A CA 1
ATOM 2155 C C . ILE A 1 271 ? 7.574 20.594 -34.739 1.00 27.25 271 ILE A C 1
ATOM 2156 O O . ILE A 1 271 ? 6.937 20.465 -35.777 1.00 27.17 271 ILE A O 1
ATOM 2161 N N . GLY A 1 272 ? 8.467 21.562 -34.561 1.00 26.52 272 GLY A N 1
ATOM 2162 C CA . GLY A 1 272 ? 8.714 22.588 -35.577 1.00 25.81 272 GLY A CA 1
ATOM 2163 C C . GLY A 1 272 ? 9.487 21.998 -36.764 1.00 26.28 272 GLY A C 1
ATOM 2164 O O . GLY A 1 272 ? 10.647 21.565 -36.627 1.00 27.91 272 GLY A O 1
ATOM 2165 N N . LEU A 1 273 ? 8.813 21.917 -37.911 1.00 23.91 273 LEU A N 1
ATOM 2166 C CA . LEU A 1 273 ? 9.392 21.381 -39.148 1.00 24.21 273 LEU A CA 1
ATOM 2167 C C . LEU A 1 273 ? 8.892 22.224 -40.315 1.00 24.57 273 LEU A C 1
ATOM 2168 O O . LEU A 1 273 ? 7.799 22.779 -40.254 1.00 25.89 273 LEU A O 1
ATOM 2173 N N . PRO A 1 274 ? 9.680 22.301 -41.399 1.00 24.74 274 PRO A N 1
ATOM 2174 C CA . PRO A 1 274 ? 9.187 23.038 -42.572 1.00 23.42 274 PRO A CA 1
ATOM 2175 C C . PRO A 1 274 ? 8.003 22.284 -43.205 1.00 23.62 274 PRO A C 1
ATOM 2176 O O . PRO A 1 274 ? 8.046 21.074 -43.377 1.00 24.39 274 PRO A O 1
ATOM 2180 N N . ALA A 1 275 ? 6.949 23.000 -43.541 1.00 23.93 275 ALA A N 1
ATOM 2181 C CA . ALA A 1 275 ? 5.782 22.339 -44.093 1.00 24.08 275 ALA A CA 1
ATOM 2182 C C . ALA A 1 275 ? 5.162 23.199 -45.182 1.00 23.64 275 ALA A C 1
ATOM 2183 O O . ALA A 1 275 ? 5.288 24.423 -45.170 1.00 24.85 275 ALA A O 1
ATOM 2185 N N . VAL A 1 276 ? 4.490 22.533 -46.116 1.00 23.89 276 VAL A N 1
ATOM 2186 C CA . VAL A 1 276 ? 3.823 23.200 -47.211 1.00 23.94 276 VAL A CA 1
ATOM 2187 C C . VAL A 1 276 ? 2.393 23.538 -46.794 1.00 23.98 276 VAL A C 1
ATOM 2188 O O . VAL A 1 276 ? 1.589 22.629 -46.529 1.00 25.21 276 VAL A O 1
ATOM 2192 N N . LEU A 1 277 ? 2.068 24.828 -46.783 1.00 22.26 277 LEU A N 1
ATOM 2193 C CA . LEU A 1 277 ? 0.720 25.311 -46.417 1.00 23.74 277 LEU A CA 1
ATOM 2194 C C . LEU A 1 277 ? -0.081 25.799 -47.629 1.00 23.93 277 LEU A C 1
ATOM 2195 O O . LEU A 1 277 ? 0.433 26.562 -48.454 1.00 23.13 277 LEU A O 1
ATOM 2200 N N . ASN A 1 278 ? -1.347 25.417 -47.701 1.00 23.56 278 ASN A N 1
ATOM 2201 C CA . ASN A 1 278 ? -2.213 25.945 -48.745 1.00 25.55 278 ASN A CA 1
ATOM 2202 C C . ASN A 1 278 ? -3.626 26.031 -48.126 1.00 26.21 278 ASN A C 1
ATOM 2203 O O . ASN A 1 278 ? -3.771 25.924 -46.910 1.00 26.52 278 ASN A O 1
ATOM 2208 N N . LYS A 1 279 ? -4.660 26.213 -48.931 1.00 25.25 279 LYS A N 1
ATOM 2209 C CA . LYS A 1 279 ? -6.000 26.518 -48.404 1.00 24.95 279 LYS A CA 1
ATOM 2210 C C . LYS A 1 279 ? -6.577 25.367 -47.608 1.00 26.40 279 LYS A C 1
ATOM 2211 O O . LYS A 1 279 ? -7.521 25.526 -46.827 1.00 28.54 279 LYS A O 1
ATOM 2217 N N . ASP A 1 280 ? -6.015 24.198 -47.827 1.00 26.83 280 ASP A N 1
ATOM 2218 C CA . ASP A 1 280 ? -6.541 22.964 -47.166 1.00 29.85 280 ASP A CA 1
ATOM 2219 C C . ASP A 1 280 ? -5.767 22.641 -45.888 1.00 28.44 280 ASP A C 1
ATOM 2220 O O . ASP A 1 280 ? -6.098 21.665 -45.211 1.00 28.42 280 ASP A O 1
ATOM 2225 N N . GLY A 1 281 ? -4.754 23.449 -45.574 1.00 27.32 281 GLY A N 1
ATOM 2226 C CA . GLY A 1 281 ? -3.915 23.210 -44.390 1.00 26.03 281 GLY A CA 1
ATOM 2227 C C . GLY A 1 281 ? -2.522 22.691 -44.785 1.00 26.59 281 GLY A C 1
ATOM 2228 O O . GLY A 1 281 ? -1.914 23.220 -45.700 1.00 26.74 281 GLY A O 1
ATOM 2229 N N . VAL A 1 282 ? -2.040 21.633 -44.143 1.00 25.06 282 VAL A N 1
ATOM 2230 C CA . VAL A 1 282 ? -0.692 21.137 -44.405 1.00 24.47 282 VAL A CA 1
ATOM 2231 C C . VAL A 1 282 ? -0.706 20.135 -45.584 1.00 25.53 282 VAL A C 1
ATOM 2232 O O . VAL A 1 282 ? -1.248 19.053 -45.466 1.00 26.04 282 VAL A O 1
ATOM 2236 N N . HIS A 1 283 ? -0.109 20.506 -46.708 1.00 24.08 283 HIS A N 1
ATOM 2237 C CA . HIS A 1 283 ? -0.079 19.596 -47.849 1.00 23.97 283 HIS A CA 1
ATOM 2238 C C . HIS A 1 283 ? 0.861 18.412 -47.572 1.00 24.70 283 HIS A C 1
ATOM 2239 O O . HIS A 1 283 ? 0.506 17.248 -47.738 1.00 25.94 283 HIS A O 1
ATOM 2246 N N . HIS A 1 284 ? 2.063 18.709 -47.110 1.00 24.80 284 HIS A N 1
ATOM 2247 C CA . HIS A 1 284 ? 2.976 17.669 -46.599 1.00 25.49 284 HIS A CA 1
ATOM 2248 C C . HIS A 1 284 ? 4.071 18.361 -45.813 1.00 24.88 284 HIS A C 1
ATOM 2249 O O . HIS A 1 284 ? 4.280 19.569 -45.945 1.00 23.50 284 HIS A O 1
ATOM 2256 N N . ILE A 1 285 ? 4.804 17.584 -45.029 1.00 25.66 285 ILE A N 1
ATOM 2257 C CA . ILE A 1 285 ? 5.973 18.094 -44.321 1.00 25.07 285 ILE A CA 1
ATOM 2258 C C . ILE A 1 285 ? 7.175 17.941 -45.223 1.00 27.37 285 ILE A C 1
ATOM 2259 O O . ILE A 1 285 ? 7.351 16.900 -45.851 1.00 25.97 285 ILE A O 1
ATOM 2264 N N . VAL A 1 286 ? 8.021 18.948 -45.289 1.00 26.11 286 VAL A N 1
ATOM 2265 C CA . VAL A 1 286 ? 9.172 18.820 -46.159 1.00 26.26 286 VAL A CA 1
ATOM 2266 C C . VAL A 1 286 ? 10.248 18.053 -45.406 1.00 27.00 286 VAL A C 1
ATOM 2267 O O . VAL A 1 286 ? 10.596 18.405 -44.257 1.00 28.05 286 VAL A O 1
ATOM 2271 N N . LYS A 1 287 ? 10.795 17.030 -46.028 1.00 25.60 287 LYS A N 1
ATOM 2272 C CA . LYS A 1 287 ? 11.827 16.243 -45.370 1.00 27.21 287 LYS A CA 1
ATOM 2273 C C . LYS A 1 287 ? 13.204 16.729 -45.795 1.00 28.11 287 LYS A C 1
ATOM 2274 O O . LYS A 1 287 ? 13.588 16.551 -46.925 1.00 27.73 287 LYS A O 1
ATOM 2280 N N . LEU A 1 288 ? 13.938 17.370 -44.891 1.00 26.86 288 LEU A N 1
ATOM 2281 C CA . LEU A 1 288 ? 15.315 17.766 -45.186 1.00 28.27 288 LEU A CA 1
ATOM 2282 C C . LEU A 1 288 ? 16.274 16.646 -44.873 1.00 30.46 288 LEU A C 1
ATOM 2283 O O . LEU A 1 288 ? 16.034 15.875 -43.941 1.00 32.77 288 LEU A O 1
ATOM 2288 N N . LYS A 1 289 ? 17.383 16.568 -45.614 1.00 32.17 289 LYS A N 1
ATOM 2289 C CA . LYS A 1 289 ? 18.494 15.667 -45.232 1.00 34.07 289 LYS A CA 1
ATOM 2290 C C . LYS A 1 289 ? 19.269 16.350 -44.099 1.00 33.62 289 LYS A C 1
ATOM 2291 O O . LYS A 1 289 ? 19.981 17.316 -44.336 1.00 34.24 289 LYS A O 1
ATOM 2297 N N . LEU A 1 290 ? 19.148 15.853 -42.873 1.00 34.20 290 LEU A N 1
ATOM 2298 C CA . LEU A 1 290 ? 19.812 16.482 -41.733 1.00 32.93 290 LEU A CA 1
ATOM 2299 C C . LEU A 1 290 ? 21.164 15.860 -41.567 1.00 34.91 290 LEU A C 1
ATOM 2300 O O . LEU A 1 290 ? 21.313 14.686 -41.885 1.00 35.01 290 LEU A O 1
ATOM 2305 N N . ASN A 1 291 ? 22.147 16.597 -41.041 1.00 33.20 291 ASN A N 1
ATOM 2306 C CA . ASN A 1 291 ? 23.414 15.924 -40.755 1.00 35.45 291 ASN A CA 1
ATOM 2307 C C . ASN A 1 291 ? 23.298 15.228 -39.405 1.00 36.09 291 ASN A C 1
ATOM 2308 O O . ASN A 1 291 ? 22.279 15.319 -38.735 1.00 31.93 291 ASN A O 1
ATOM 2313 N N . GLU A 1 292 ? 24.327 14.511 -39.016 1.00 40.53 292 GLU A N 1
ATOM 2314 C CA . GLU A 1 292 ? 24.281 13.684 -37.807 1.00 45.99 292 GLU A CA 1
ATOM 2315 C C . GLU A 1 292 ? 23.968 14.493 -36.547 1.00 42.19 292 GLU A C 1
ATOM 2316 O O . GLU A 1 292 ? 23.135 14.096 -35.719 1.00 40.49 292 GLU A O 1
ATOM 2322 N N . LYS A 1 293 ? 24.633 15.632 -36.398 1.00 40.25 293 LYS A N 1
ATOM 2323 C CA . LYS A 1 293 ? 24.359 16.516 -35.270 1.00 40.36 293 LYS A CA 1
ATOM 2324 C C . LYS A 1 293 ? 22.890 16.960 -35.224 1.00 36.11 293 LYS A C 1
ATOM 2325 O O . LYS A 1 293 ? 22.227 16.835 -34.202 1.00 34.04 293 LYS A O 1
ATOM 2331 N N . GLU A 1 294 ? 22.373 17.458 -36.342 1.00 32.92 294 GLU A N 1
ATOM 2332 C CA . GLU A 1 294 ? 20.995 17.981 -36.398 1.00 31.15 294 GLU A CA 1
ATOM 2333 C C . GLU A 1 294 ? 19.969 16.875 -36.142 1.00 30.80 294 GLU A C 1
ATOM 2334 O O . GLU A 1 294 ? 18.947 17.082 -35.479 1.00 28.69 294 GLU A O 1
ATOM 2340 N N . ASN A 1 295 ? 20.236 15.685 -36.679 1.00 31.53 295 ASN A N 1
ATOM 2341 C CA . ASN A 1 295 ? 19.301 14.598 -36.484 1.00 36.34 295 ASN A CA 1
ATOM 2342 C C . ASN A 1 295 ? 19.223 14.228 -34.998 1.00 37.57 295 ASN A C 1
ATOM 2343 O O . ASN A 1 295 ? 18.149 13.967 -34.441 1.00 37.31 295 ASN A O 1
ATOM 2348 N N . SER A 1 296 ? 20.390 14.199 -34.375 1.00 38.33 296 SER A N 1
ATOM 2349 C CA . SER A 1 296 ? 20.477 13.989 -32.939 1.00 43.14 296 SER A CA 1
ATOM 2350 C C . SER A 1 296 ? 19.716 15.087 -32.184 1.00 38.67 296 SER A C 1
ATOM 2351 O O . SER A 1 296 ? 18.980 14.814 -31.215 1.00 37.51 296 SER A O 1
ATOM 2354 N N . GLN A 1 297 ? 19.891 16.329 -32.609 1.00 35.20 297 GLN A N 1
ATOM 2355 C CA . GLN A 1 297 ? 19.231 17.431 -31.918 1.00 34.57 297 GLN A CA 1
ATOM 2356 C C . GLN A 1 297 ? 17.721 17.336 -32.110 1.00 33.32 297 GLN A C 1
ATOM 2357 O O . GLN A 1 297 ? 16.960 17.660 -31.200 1.00 33.06 297 GLN A O 1
ATOM 2363 N N . LEU A 1 298 ? 17.269 16.896 -33.288 1.00 30.71 298 LEU A N 1
ATOM 2364 C CA . LEU A 1 298 ? 15.824 16.767 -33.526 1.00 29.93 298 LEU A CA 1
ATOM 2365 C C . LEU A 1 298 ? 15.247 15.645 -32.630 1.00 32.39 298 LEU A C 1
ATOM 2366 O O . LEU A 1 298 ? 14.194 15.802 -31.974 1.00 32.47 298 LEU A O 1
ATOM 2371 N N . ASN A 1 299 ? 15.962 14.532 -32.564 1.00 33.10 299 ASN A N 1
ATOM 2372 C CA . ASN A 1 299 ? 15.585 13.435 -31.666 1.00 35.47 299 ASN A CA 1
ATOM 2373 C C . ASN A 1 299 ? 15.491 13.912 -30.199 1.00 37.59 299 ASN A C 1
ATOM 2374 O O . ASN A 1 299 ? 14.542 13.595 -29.487 1.00 37.64 299 ASN A O 1
ATOM 2379 N N . ASN A 1 300 ? 16.457 14.705 -29.763 1.00 38.10 300 ASN A N 1
ATOM 2380 C CA . ASN A 1 300 ? 16.464 15.180 -28.392 1.00 38.44 300 ASN A CA 1
ATOM 2381 C C . ASN A 1 300 ? 15.211 16.026 -28.147 1.00 37.75 300 ASN A C 1
ATOM 2382 O O . ASN A 1 300 ? 14.505 15.873 -27.161 1.00 37.47 300 ASN A O 1
ATOM 2387 N N . SER A 1 301 ? 14.942 16.914 -29.081 1.00 35.87 301 SER A N 1
ATOM 2388 C CA . SER A 1 301 ? 13.845 17.839 -28.990 1.00 35.48 301 SER A CA 1
ATOM 2389 C C . SER A 1 301 ? 12.507 17.060 -28.974 1.00 35.67 301 SER A C 1
ATOM 2390 O O . SER A 1 301 ? 11.606 17.339 -28.187 1.00 35.88 301 SER A O 1
ATOM 2393 N N . ALA A 1 302 ? 12.390 16.076 -29.858 1.00 33.21 302 ALA A N 1
ATOM 2394 C CA . ALA A 1 302 ? 11.178 15.260 -29.917 1.00 33.79 302 ALA A CA 1
ATOM 2395 C C . ALA A 1 302 ? 11.000 14.434 -28.639 1.00 35.81 302 ALA A C 1
ATOM 2396 O O . ALA A 1 302 ? 9.877 14.216 -28.164 1.00 36.54 302 ALA A O 1
ATOM 2398 N N . ASN A 1 303 ? 12.102 13.939 -28.098 1.00 36.65 303 ASN A N 1
ATOM 2399 C CA . ASN A 1 303 ? 12.015 13.130 -26.872 1.00 39.92 303 ASN A CA 1
ATOM 2400 C C . ASN A 1 303 ? 11.503 13.957 -25.702 1.00 39.45 303 ASN A C 1
ATOM 2401 O O . ASN A 1 303 ? 10.714 13.492 -24.881 1.00 39.61 303 ASN A O 1
ATOM 2406 N N . ILE A 1 304 ? 11.919 15.211 -25.679 1.00 37.70 304 ILE A N 1
ATOM 2407 C CA . ILE A 1 304 ? 11.546 16.152 -24.629 1.00 39.19 304 ILE A CA 1
ATOM 2408 C C . ILE A 1 304 ? 10.040 16.422 -24.675 1.00 36.78 304 ILE A C 1
ATOM 2409 O O . ILE A 1 304 ? 9.362 16.387 -23.659 1.00 36.09 304 ILE A O 1
ATOM 2414 N N . LEU A 1 305 ? 9.514 16.654 -25.874 1.00 33.75 305 LEU A N 1
ATOM 2415 C CA . LEU A 1 305 ? 8.091 16.896 -26.056 1.00 32.84 305 LEU A CA 1
ATOM 2416 C C . LEU A 1 305 ? 7.279 15.652 -25.794 1.00 34.14 305 LEU A C 1
ATOM 2417 O O . LEU A 1 305 ? 6.203 15.697 -25.152 1.00 36.20 305 LEU A O 1
ATOM 2422 N N . ARG A 1 306 ? 7.792 14.512 -26.227 1.00 33.46 306 ARG A N 1
ATOM 2423 C CA . ARG A 1 306 ? 7.066 13.279 -25.962 1.00 33.84 306 ARG A CA 1
ATOM 2424 C C . ARG A 1 306 ? 6.995 13.025 -24.434 1.00 40.14 306 ARG A C 1
ATOM 2425 O O . ARG A 1 306 ? 5.977 12.540 -23.907 1.00 40.44 306 ARG A O 1
ATOM 2433 N N . LYS A 1 307 ? 8.057 13.364 -23.713 1.00 39.88 307 LYS A N 1
ATOM 2434 C CA . LYS A 1 307 ? 8.037 13.141 -22.248 1.00 41.90 307 LYS A CA 1
ATOM 2435 C C . LYS A 1 307 ? 7.013 14.083 -21.582 1.00 42.13 307 LYS A C 1
ATOM 2436 O O . LYS A 1 307 ? 6.277 13.681 -20.659 1.00 45.69 307 LYS A O 1
ATOM 2442 N N . ASN A 1 308 ? 7.006 15.342 -22.035 1.00 41.74 308 ASN A N 1
ATOM 2443 C CA . ASN A 1 308 ? 5.999 16.310 -21.616 1.00 41.88 308 ASN A CA 1
ATOM 2444 C C . ASN A 1 308 ? 4.592 15.742 -21.831 1.00 41.35 308 ASN A C 1
ATOM 2445 O O . ASN A 1 308 ? 3.796 15.704 -20.915 1.00 41.04 308 ASN A O 1
ATOM 2450 N N . LEU A 1 309 ? 4.300 15.268 -23.042 1.00 40.46 309 LEU A N 1
ATOM 2451 C CA . LEU A 1 309 ? 2.982 14.708 -23.364 1.00 40.36 309 LEU A CA 1
ATOM 2452 C C . LEU A 1 309 ? 2.654 13.484 -22.517 1.00 41.68 309 LEU A C 1
ATOM 2453 O O . LEU A 1 309 ? 1.531 13.360 -22.046 1.00 41.63 309 LEU A O 1
ATOM 2458 N N . ASP A 1 310 ? 3.609 12.578 -22.329 1.00 43.32 310 ASP A N 1
ATOM 2459 C CA . ASP A 1 310 ? 3.402 11.437 -21.452 1.00 45.74 310 ASP A CA 1
ATOM 2460 C C . ASP A 1 310 ? 2.994 11.883 -20.037 1.00 46.80 310 ASP A C 1
ATOM 2461 O O . ASP A 1 310 ? 2.075 11.338 -19.414 1.00 46.12 310 ASP A O 1
ATOM 2466 N N . ASP A 1 311 ? 3.726 12.864 -19.539 1.00 46.06 311 ASP A N 1
ATOM 2467 C CA . ASP A 1 311 ? 3.514 13.375 -18.209 1.00 48.33 311 ASP A CA 1
ATOM 2468 C C . ASP A 1 311 ? 2.158 14.040 -18.089 1.00 49.89 311 ASP A C 1
ATOM 2469 O O . ASP A 1 311 ? 1.645 14.168 -16.990 1.00 49.20 311 ASP A O 1
ATOM 2474 N N . MET A 1 312 ? 1.571 14.458 -19.208 1.00 48.97 312 MET A N 1
ATOM 2475 C CA . MET A 1 312 ? 0.234 15.057 -19.179 1.00 51.84 312 MET A CA 1
ATOM 2476 C C . MET A 1 312 ? -0.840 14.002 -19.451 1.00 55.03 312 MET A C 1
ATOM 2477 O O . MET A 1 312 ? -2.001 14.332 -19.651 1.00 55.97 312 MET A O 1
ATOM 2482 N N . SER A 1 313 ? -0.411 12.745 -19.447 1.00 57.18 313 SER A N 1
ATOM 2483 C CA . SER A 1 313 ? -1.160 11.560 -19.904 1.00 59.79 313 SER A CA 1
ATOM 2484 C C . SER A 1 313 ? -1.869 11.791 -21.239 1.00 56.98 313 SER A C 1
ATOM 2485 O O . SER A 1 313 ? -3.043 11.487 -21.396 1.00 57.03 313 SER A O 1
ATOM 2488 N N . TYR A 1 314 ? -1.124 12.334 -22.196 1.00 54.02 314 TYR A N 1
ATOM 2489 C CA . TYR A 1 314 ? -1.538 12.328 -23.584 1.00 53.61 314 TYR A CA 1
ATOM 2490 C C . TYR A 1 314 ? -0.734 11.254 -24.286 1.00 55.49 314 TYR A C 1
ATOM 2491 O O . TYR A 1 314 ? -0.704 11.226 -25.517 1.00 55.60 314 TYR A O 1
#

Organism: NCBI:txid1549349

Radius of gyration: 19.23 Å; Cα contacts (8 Å, |Δi|>4): 656; chains: 1; bounding box: 56×45×48 Å

InterPro domains:
  IPR001236 Lactate/malate dehydrogenase, N-terminal [PF00056] (5-143)
  IPR001557 L-lactate/malate dehydrogenase [PIRSF000102] (2-311)
  IPR001557 L-lactate/malate dehydrogenase [PR00086] (5-29)
  IPR001557 L-lactate/malate dehydrogenase [PR00086] (30-54)
  IPR001557 L-lactate/malate dehydrogenase [PR00086] (117-137)
  IPR001557 L-lactate/malate dehydrogenase [PR00086] (141-159)
  IPR001557 L-lactate/malate dehydrogenase [PR00086] (171-184)
  IPR011304 L-lactate dehydrogenase [MF_00488] (3-313)
  IPR011304 L-lactate dehydrogenase [TIGR01771] (8-307)
  IPR015955 Lactate dehydrogenase/glycoside hydrolase, family 4, C-terminal [G3DSA:3.90.110.10] (146-314)
  IPR015955 Lactate dehydrogenase/glycoside hydrolase, family 4, C-terminal [SSF56327] (144-311)
  IPR018177 L-lactate dehydrogenase, active site [PS00064] (173-179)
  IPR022383 Lactate/malate dehydrogenase, C-terminal [PF02866] (146-311)
  IPR036291 NAD(P)-binding domain superfamily [SSF51735] (3-143)

Sequence (314 aa):
MRNSKVVVVGTGFVGMSYAYAMVNQGTVEELLVLLDIDKRRKAEGEAMDLNHGLAFGPRKMSSIKAGDYKDCKDAGLVVITAGVNQKEGETRIHLLKRNAEIIKTVVKNIMSSSGFNGILLVASNPVDVVLAYVAWKKESGLHHSRVIGSGTSLDTARLRRYEISQYIHIDSRNVHAYILGEHGDSEFVCWSNANVGAKPIADVIDSMDEISSFEDLEHIYLKVRDAAYEIISRKKATYYGIIGMALVRITAAIFNNENRILPISSVLNNGVYDCEEDQVYIGLPAVLNKDGVHHIVKLKLNEKENSQLNNSANILRKNLDDMSY

B-factor: mean 36.94, std 15.36, range [16.39, 117.96]